Protein 3ALY (pdb70)

Organism: Sulfurisphaera tokodaii (strain DSM 16993 / JCM 10545 / NBRC 100140 / 7) (NCBI:txid273063)

Sequence (282 aa):
MIIGYFDGLCEPKNPGGIATFGFVIYLDNRKIEGYGLAEKPFSINSTNNVAEYSGLICLMETMLRLGISSPIIKGDSQLVIKQMNGEYKVKAKRIIPLYEKAIELKKKLNATLIWVPREENKEADRLSRVAYELVRRGKLRMIIGYFDGLCEPKNPGGIATFGFVIYLDNRKIEGYGLAEKPFSINSTNNVAEYSGLICLMETMLRLGISSPIIKGDSQLVIKQMNGEYKVKAKRIIPLYEKAIELKKKLNATLIWVPREENKEADRLSRVAYELVRRGKLR

B-factor: mean 24.99, std 11.84, range [7.58, 59.66]

Nearest PDB structures (foldseek):
  3aly-assembly1_A  TM=1.007E+00  e=1.430E-30  Sulfurisphaera tokodaii str. 7
  2ehg-assembly1_A  TM=9.959E-01  e=1.909E-28  Sulfurisphaera tokodaii str. 7
  4e19-assembly2_B  TM=9.121E-01  e=3.426E-11  Halobacterium salinarum NRC-1
  3hst-assembly2_B  TM=8.405E-01  e=4.481E-12  Mycobacterium tuberculosis
  3hst-assembly4_D  TM=9.126E-01  e=7.829E-11  Mycobacterium tuberculosis

Radius of gyration: 19.47 Å; Cα contacts (8 Å, |Δi|>4): 705; chains: 2; bounding box: 50×49×51 Å

Structure (mmCIF, N/CA/C/O backbone):
data_3ALY
#
_entry.id   3ALY
#
_cell.length_a   40.975
_cell.length_b   41.018
_cell.length_c   43.534
_cell.angle_alpha   89.72
_cell.angle_beta   89.71
_cell.angle_gamma   86.76
#
_symmetry.space_group_name_H-M   'P 1'
#
loop_
_entity.id
_entity.type
_entity.pdbx_description
1 polymer 'Putative uncharacterized protein ST0753'
2 water water
#
loop_
_atom_site.group_PDB
_atom_site.id
_atom_site.type_symbol
_atom_site.label_atom_id
_atom_site.label_alt_id
_atom_site.label_comp_id
_atom_site.label_asym_id
_atom_site.label_entity_id
_atom_site.label_seq_id
_atom_site.pdbx_PDB_ins_code
_atom_site.Cartn_x
_atom_site.Cartn_y
_atom_site.Cartn_z
_atom_site.occupancy
_atom_site.B_iso_or_equiv
_atom_site.auth_seq_id
_atom_site.auth_comp_id
_atom_site.auth_asym_id
_atom_site.auth_atom_id
_atom_site.pdbx_PDB_model_num
ATOM 1 N N . MET A 1 1 ? -9.175 -3.493 15.226 1.00 33.33 1 MET A N 1
ATOM 2 C CA . MET A 1 1 ? -8.483 -2.211 15.514 1.00 31.32 1 MET A CA 1
ATOM 3 C C . MET A 1 1 ? -7.474 -1.983 14.392 1.00 26.52 1 MET A C 1
ATOM 4 O O . MET A 1 1 ? -6.793 -2.927 13.968 1.00 28.09 1 MET A O 1
ATOM 9 N N . ILE A 1 2 ? -7.494 -0.790 13.801 1.00 22.37 2 ILE A N 1
ATOM 10 C CA . ILE A 1 2 ? -6.564 -0.510 12.717 1.00 17.08 2 ILE A CA 1
ATOM 11 C C . ILE A 1 2 ? -5.233 -0.113 13.318 1.00 14.71 2 ILE A C 1
ATOM 12 O O . ILE A 1 2 ? -5.168 0.814 14.100 1.00 15.40 2 ILE A O 1
ATOM 17 N N . ILE A 1 3 ? -4.156 -0.743 12.850 1.00 13.10 3 ILE A N 1
ATOM 18 C CA . ILE A 1 3 ? -2.845 -0.492 13.404 1.00 11.90 3 ILE A CA 1
ATOM 19 C C . ILE A 1 3 ? -1.925 -0.173 12.252 1.00 13.04 3 ILE A C 1
ATOM 20 O O . ILE A 1 3 ? -1.907 -0.880 11.254 1.00 12.75 3 ILE A O 1
ATOM 25 N N . GLY A 1 4 ? -1.226 0.945 12.354 1.00 10.59 4 GLY A N 1
ATOM 26 C CA . GLY A 1 4 ? -0.210 1.230 11.355 1.00 11.23 4 GLY A CA 1
ATOM 27 C C . GLY A 1 4 ? 1.175 1.325 11.946 1.00 9.98 4 GLY A C 1
ATOM 28 O O . GLY A 1 4 ? 1.358 1.666 13.119 1.00 11.11 4 GLY A O 1
ATOM 29 N N . TYR A 1 5 ? 2.161 1.033 11.115 1.00 9.24 5 TYR A N 1
ATOM 30 C CA . TYR A 1 5 ? 3.547 1.125 11.567 1.00 11.40 5 TYR A CA 1
ATOM 31 C C . TYR A 1 5 ? 4.307 1.971 10.555 1.00 8.90 5 TYR A C 1
ATOM 32 O O . TYR A 1 5 ? 4.020 1.918 9.351 1.00 8.81 5 TYR A O 1
ATOM 41 N N . PHE A 1 6 ? 5.325 2.680 11.033 1.00 9.21 6 PHE A N 1
ATOM 42 C CA . PHE A 1 6 ? 6.192 3.462 10.141 1.00 9.73 6 PHE A CA 1
ATOM 43 C C . PHE A 1 6 ? 7.685 3.337 10.488 1.00 10.35 6 PHE A C 1
ATOM 44 O O . PHE A 1 6 ? 8.052 3.038 11.617 1.00 11.06 6 PHE A O 1
ATOM 52 N N . ASP A 1 7 ? 8.517 3.671 9.523 1.00 10.27 7 ASP A N 1
ATOM 53 C CA . ASP A 1 7 ? 9.968 3.627 9.744 1.00 11.82 7 ASP A CA 1
ATOM 54 C C . ASP A 1 7 ? 10.625 4.473 8.695 1.00 15.89 7 ASP A C 1
ATOM 55 O O . ASP A 1 7 ? 10.013 4.845 7.676 1.00 13.75 7 ASP A O 1
ATOM 60 N N . GLY A 1 8 ? 11.855 4.865 8.986 1.00 14.26 8 GLY A N 1
ATOM 61 C CA . GLY A 1 8 ? 12.592 5.650 8.017 1.00 16.70 8 GLY A CA 1
ATOM 62 C C . GLY A 1 8 ? 14.049 5.336 8.206 1.00 19.68 8 GLY A C 1
ATOM 63 O O . GLY A 1 8 ? 14.444 4.813 9.251 1.00 20.58 8 GLY A O 1
ATOM 64 N N . LEU A 1 9 ? 14.797 5.426 7.121 1.00 19.75 9 LEU A N 1
ATOM 65 C CA . LEU A 1 9 ? 16.222 5.159 7.173 1.00 21.86 9 LEU A CA 1
ATOM 66 C C . LEU A 1 9 ? 16.977 6.181 6.352 1.00 22.78 9 LEU A C 1
ATOM 67 O O . LEU A 1 9 ? 16.411 6.881 5.518 1.00 18.34 9 LEU A O 1
ATOM 72 N N . CYS A 1 10 ? 18.273 6.294 6.604 1.00 24.12 10 CYS A N 1
ATOM 73 C CA . CYS A 1 10 ? 19.077 7.205 5.824 1.00 26.57 10 CYS A CA 1
ATOM 74 C C . CYS A 1 10 ? 20.488 6.626 5.751 1.00 28.36 10 CYS A C 1
ATOM 75 O O . CYS A 1 10 ? 21.145 6.477 6.779 1.00 28.19 10 CYS A O 1
ATOM 78 N N . GLU A 1 11 ? 20.822 6.076 4.585 1.00 30.09 11 GLU A N 1
ATOM 79 C CA . GLU A 1 11 ? 22.088 5.375 4.374 1.00 31.18 11 GLU A CA 1
ATOM 80 C C . GLU A 1 11 ? 22.704 5.731 3.023 1.00 35.17 11 GLU A C 1
ATOM 81 O O . GLU A 1 11 ? 22.063 6.371 2.195 1.00 33.96 11 GLU A O 1
ATOM 87 N N . PRO A 1 12 ? 23.991 5.404 2.832 1.00 37.12 12 PRO A N 1
ATOM 88 C CA . PRO A 1 12 ? 24.867 4.768 3.809 1.00 38.29 12 PRO A CA 1
ATOM 89 C C . PRO A 1 12 ? 25.576 5.761 4.731 1.00 39.86 12 PRO A C 1
ATOM 90 O O . PRO A 1 12 ? 26.412 5.354 5.543 1.00 37.59 12 PRO A O 1
ATOM 94 N N . LYS A 1 13 ? 25.283 7.051 4.577 1.00 39.91 13 LYS A N 1
ATOM 95 C CA . LYS A 1 13 ? 25.649 8.035 5.596 1.00 43.64 13 LYS A CA 1
ATOM 96 C C . LYS A 1 13 ? 24.460 8.843 6.110 1.00 44.16 13 LYS A C 1
ATOM 97 O O . LYS A 1 13 ? 23.420 8.919 5.454 1.00 43.58 13 LYS A O 1
ATOM 103 N N . ASN A 1 14 ? 24.598 9.360 7.330 1.00 44.54 14 ASN A N 1
ATOM 104 C CA . ASN A 1 14 ? 23.608 10.246 7.940 1.00 44.74 14 ASN A CA 1
ATOM 105 C C . ASN A 1 14 ? 24.297 11.380 8.691 1.00 45.41 14 ASN A C 1
ATOM 106 O O . ASN A 1 14 ? 24.874 11.156 9.752 1.00 46.16 14 ASN A O 1
ATOM 111 N N . PRO A 1 15 ? 24.145 12.622 8.204 1.00 46.49 15 PRO A N 1
ATOM 112 C CA . PRO A 1 15 ? 23.319 12.965 7.041 1.00 45.40 15 PRO A CA 1
ATOM 113 C C . PRO A 1 15 ? 24.048 12.824 5.699 1.00 45.66 15 PRO A C 1
ATOM 114 O O . PRO A 1 15 ? 25.192 12.358 5.654 1.00 44.69 15 PRO A O 1
ATOM 118 N N . GLY A 1 16 ? 23.334 13.101 4.610 1.00 45.12 16 GLY A N 1
ATOM 119 C CA . GLY A 1 16 ? 23.931 13.144 3.274 1.00 42.98 16 GLY A CA 1
ATOM 120 C C . GLY A 1 16 ? 23.791 11.837 2.517 1.00 40.41 16 GLY A C 1
ATOM 121 O O . GLY A 1 16 ? 24.540 11.561 1.578 1.00 41.54 16 GLY A O 1
ATOM 122 N N . GLY A 1 17 ? 22.845 11.010 2.943 1.00 37.78 17 GLY A N 1
ATOM 123 C CA . GLY A 1 17 ? 22.635 9.717 2.314 1.00 32.56 17 GLY A CA 1
ATOM 124 C C . GLY A 1 17 ? 21.360 9.701 1.494 1.00 29.92 17 GLY A C 1
ATOM 125 O O . GLY A 1 17 ? 20.880 10.733 1.042 1.00 30.99 17 GLY A O 1
ATOM 126 N N . ILE A 1 18 ? 20.813 8.513 1.306 1.00 27.82 18 ILE A N 1
ATOM 127 C CA . ILE A 1 18 ? 19.500 8.403 0.706 1.00 25.28 18 ILE A CA 1
ATOM 128 C C . ILE A 1 18 ? 18.525 8.150 1.841 1.00 19.54 18 ILE A C 1
ATOM 129 O O . ILE A 1 18 ? 18.675 7.177 2.590 1.00 22.06 18 ILE A O 1
ATOM 134 N N . ALA A 1 19 ? 17.526 9.017 1.958 1.00 19.61 19 ALA A N 1
ATOM 135 C CA . ALA A 1 19 ? 16.527 8.855 3.030 1.00 17.04 19 ALA A CA 1
ATOM 136 C C . ALA A 1 19 ? 15.239 8.264 2.461 1.00 16.46 19 ALA A C 1
ATOM 137 O O . ALA A 1 19 ? 14.694 8.777 1.489 1.00 19.55 19 ALA A O 1
ATOM 139 N N . THR A 1 20 ? 14.873 7.096 2.976 1.00 16.33 20 THR A N 1
ATOM 140 C CA . THR A 1 20 ? 13.657 6.410 2.514 1.00 13.01 20 THR A CA 1
ATOM 141 C C . THR A 1 20 ? 12.760 6.130 3.703 1.00 14.98 20 THR A C 1
ATOM 142 O O . THR A 1 20 ? 13.164 6.237 4.855 1.00 16.13 20 THR A O 1
ATOM 146 N N . PHE A 1 21 ? 11.494 5.857 3.405 1.00 11.98 21 PHE A N 1
ATOM 147 C CA . PHE A 1 21 ? 10.544 5.475 4.450 1.00 12.54 21 PHE A CA 1
ATOM 148 C C . PHE A 1 21 ? 9.788 4.224 4.045 1.00 13.89 21 PHE A C 1
ATOM 149 O O . PHE A 1 21 ? 9.832 3.786 2.879 1.00 13.16 21 PHE A O 1
ATOM 157 N N . GLY A 1 22 ? 9.119 3.626 5.031 1.00 12.32 22 GLY A N 1
ATOM 158 C CA . GLY A 1 22 ? 8.192 2.540 4.785 1.00 12.33 22 GLY A CA 1
ATOM 159 C C . GLY A 1 22 ? 7.093 2.564 5.816 1.00 11.87 22 GLY A C 1
ATOM 160 O O . GLY A 1 22 ? 7.276 3.079 6.911 1.00 10.92 22 GLY A O 1
ATOM 161 N N . PHE A 1 23 ? 5.918 2.096 5.429 1.00 9.84 23 PHE A N 1
ATOM 162 C CA . PHE A 1 23 ? 4.806 1.990 6.402 1.00 11.10 23 PHE A CA 1
ATOM 163 C C . PHE A 1 23 ? 3.921 0.823 6.060 1.00 9.54 23 PHE A C 1
ATOM 164 O O . PHE A 1 23 ? 3.902 0.360 4.910 1.00 9.60 23 PHE A O 1
ATOM 172 N N . VAL A 1 24 ? 3.166 0.334 7.048 1.00 8.87 24 VAL A N 1
ATOM 173 C CA . VAL A 1 24 ? 2.248 -0.779 6.817 1.00 9.02 24 VAL A CA 1
ATOM 174 C C . VAL A 1 24 ? 0.986 -0.472 7.594 1.00 9.94 24 VAL A C 1
ATOM 175 O O . VAL A 1 24 ? 1.049 -0.005 8.734 1.00 10.17 24 VAL A O 1
ATOM 179 N N . ILE A 1 25 ? -0.154 -0.727 6.963 1.00 7.94 25 ILE A N 1
ATOM 180 C CA . ILE A 1 25 ? -1.461 -0.565 7.619 1.00 9.45 25 ILE A CA 1
ATOM 181 C C . ILE A 1 25 ? -2.120 -1.943 7.691 1.00 10.38 25 ILE A C 1
ATOM 182 O O . ILE A 1 25 ? -2.279 -2.593 6.654 1.00 11.47 25 ILE A O 1
ATOM 187 N N . TYR A 1 26 ? -2.454 -2.390 8.908 1.00 10.95 26 TYR A N 1
ATOM 188 C CA . TYR A 1 26 ? -3.136 -3.667 9.121 1.00 12.88 26 TYR A CA 1
ATOM 189 C C . TYR A 1 26 ? -4.614 -3.418 9.284 1.00 17.47 26 TYR A C 1
ATOM 190 O O . TYR A 1 26 ? -5.034 -2.709 10.191 1.00 16.67 26 TYR A O 1
ATOM 199 N N . LEU A 1 27 ? -5.393 -3.989 8.374 1.00 15.76 27 LEU A N 1
ATOM 200 C CA . LEU A 1 27 ? -6.812 -4.128 8.553 1.00 19.72 27 LEU A CA 1
ATOM 201 C C . LEU A 1 27 ? -7.100 -5.638 8.760 1.00 18.90 27 LEU A C 1
ATOM 202 O O . LEU A 1 27 ? -6.194 -6.473 8.637 1.00 23.41 27 LEU A O 1
ATOM 207 N N . ASP A 1 28 ? -8.266 -5.985 9.268 1.00 26.93 28 ASP A N 1
ATOM 208 C CA . ASP A 1 28 ? -8.468 -7.386 9.620 1.00 26.92 28 ASP A CA 1
ATOM 209 C C . ASP A 1 28 ? -8.357 -8.314 8.414 1.00 25.50 28 ASP A C 1
ATOM 210 O O . ASP A 1 28 ? -7.809 -9.408 8.526 1.00 24.65 28 ASP A O 1
ATOM 215 N N . ASN A 1 29 ? -8.778 -7.838 7.246 1.00 21.68 29 ASN A N 1
ATOM 216 C CA . ASN A 1 29 ? -8.868 -8.713 6.069 1.00 19.85 29 ASN A CA 1
ATOM 217 C C . ASN A 1 29 ? -7.934 -8.318 4.931 1.00 17.64 29 ASN A C 1
ATOM 218 O O . ASN A 1 29 ? -7.998 -8.873 3.843 1.00 17.38 29 ASN A O 1
ATOM 223 N N . ARG A 1 30 ? -7.125 -7.291 5.150 1.00 15.69 30 ARG A N 1
ATOM 224 C CA . ARG A 1 30 ? -6.230 -6.816 4.079 1.00 13.43 30 ARG A CA 1
ATOM 225 C C . ARG A 1 30 ? -5.166 -5.920 4.681 1.00 13.21 30 ARG A C 1
ATOM 226 O O . ARG A 1 30 ? -5.258 -5.554 5.843 1.00 12.04 30 ARG A O 1
ATOM 234 N N . LYS A 1 31 ? -4.101 -5.673 3.921 1.00 12.06 31 LYS A N 1
ATOM 235 C CA . LYS A 1 31 ? -3.017 -4.791 4.374 1.00 12.29 31 LYS A CA 1
ATOM 236 C C . LYS A 1 31 ? -2.734 -3.813 3.249 1.00 9.25 31 LYS A C 1
ATOM 237 O O . LYS A 1 31 ? -2.881 -4.152 2.080 1.00 10.55 31 LYS A O 1
ATOM 243 N N . ILE A 1 32 ? -2.356 -2.575 3.604 1.00 10.10 32 ILE A N 1
ATOM 244 C CA . ILE A 1 32 ? -1.946 -1.591 2.605 1.00 10.28 32 ILE A CA 1
ATOM 245 C C . ILE A 1 32 ? -0.594 -1.126 3.096 1.00 11.42 32 ILE A C 1
ATOM 246 O O . ILE A 1 32 ? -0.391 -0.956 4.300 1.00 14.00 32 ILE A O 1
ATOM 251 N N . GLU A 1 33 ? 0.352 -1.044 2.198 1.00 10.23 33 GLU A N 1
ATOM 252 C CA . GLU A 1 33 ? 1.682 -0.629 2.631 1.00 11.37 33 GLU A CA 1
ATOM 253 C C . GLU A 1 33 ? 2.317 0.307 1.625 1.00 9.72 33 GLU A C 1
ATOM 254 O O . GLU A 1 33 ? 1.911 0.370 0.470 1.00 9.96 33 GLU A O 1
ATOM 260 N N . GLY A 1 34 ? 3.348 1.031 2.053 1.00 9.24 34 GLY A N 1
ATOM 261 C CA . GLY A 1 34 ? 3.894 2.023 1.144 1.00 8.47 34 GLY A CA 1
ATOM 262 C C . GLY A 1 34 ? 5.347 2.243 1.490 1.00 11.81 34 GLY A C 1
ATOM 263 O O . GLY A 1 34 ? 5.796 1.889 2.550 1.00 11.37 34 GLY A O 1
ATOM 264 N N . TYR A 1 35 ? 6.100 2.700 0.517 1.00 9.66 35 TYR A N 1
ATOM 265 C CA . TYR A 1 35 ? 7.511 2.993 0.789 1.00 11.16 35 TYR A CA 1
ATOM 266 C C . TYR A 1 35 ? 8.011 3.900 -0.290 1.00 9.80 35 TYR A C 1
ATOM 267 O O . TYR A 1 35 ? 7.495 3.919 -1.390 1.00 11.16 35 TYR A O 1
ATOM 276 N N . GLY A 1 36 ? 9.081 4.625 -0.004 1.00 10.12 36 GLY A N 1
ATOM 277 C CA . GLY A 1 36 ? 9.542 5.575 -1.025 1.00 11.23 36 GLY A CA 1
ATOM 278 C C . GLY A 1 36 ? 10.699 6.432 -0.561 1.00 13.05 36 GLY A C 1
ATOM 279 O O . GLY A 1 36 ? 11.207 6.283 0.540 1.00 13.56 36 GLY A O 1
ATOM 280 N N . LEU A 1 37 ? 11.007 7.415 -1.393 1.00 15.33 37 LEU A N 1
ATOM 281 C CA . LEU A 1 37 ? 12.033 8.404 -1.100 1.00 17.53 37 LEU A CA 1
ATOM 282 C C . LEU A 1 37 ? 11.452 9.554 -0.261 1.00 18.67 37 LEU A C 1
ATOM 283 O O . LEU A 1 37 ? 10.320 9.988 -0.459 1.00 20.29 37 LEU A O 1
ATOM 288 N N . ALA A 1 38 ? 12.159 9.918 0.796 1.00 17.99 38 ALA A N 1
ATOM 289 C CA . ALA A 1 38 ? 11.743 11.013 1.678 1.00 20.82 38 ALA A CA 1
ATOM 290 C C . ALA A 1 38 ? 12.247 12.360 1.206 1.00 26.70 38 ALA A C 1
ATOM 291 O O . ALA A 1 38 ? 11.644 13.391 1.513 1.00 28.87 38 ALA A O 1
ATOM 293 N N . GLU A 1 39 ? 13.421 12.339 0.584 1.00 27.14 39 GLU A N 1
ATOM 294 C CA . GLU A 1 39 ? 14.102 13.536 0.101 1.00 33.50 39 GLU A CA 1
ATOM 295 C C . GLU A 1 39 ? 14.896 13.202 -1.167 1.00 33.81 39 GLU A C 1
ATOM 296 O O . GLU A 1 39 ? 15.145 12.034 -1.464 1.00 34.16 39 GLU A O 1
ATOM 302 N N . LYS A 1 40 ? 15.349 14.232 -1.878 1.00 38.86 40 LYS A N 1
ATOM 303 C CA . LYS A 1 40 ? 16.315 14.053 -2.965 1.00 38.77 40 LYS A CA 1
ATOM 304 C C . LYS A 1 40 ? 17.585 13.338 -2.495 1.00 38.96 40 LYS A C 1
ATOM 305 O O . LYS A 1 40 ? 18.113 13.645 -1.427 1.00 40.05 40 LYS A O 1
ATOM 311 N N . PRO A 1 41 ? 18.031 12.324 -3.256 1.00 39.41 41 PRO A N 1
ATOM 312 C CA . PRO A 1 41 ? 19.114 11.432 -2.836 1.00 40.77 41 PRO A CA 1
ATOM 313 C C . PRO A 1 41 ? 20.447 12.143 -2.646 1.00 42.73 41 PRO A C 1
ATOM 314 O O . PRO A 1 41 ? 20.794 13.025 -3.437 1.00 43.28 41 PRO A O 1
ATOM 318 N N . PHE A 1 42 ? 21.165 11.772 -1.585 1.00 42.37 42 PHE A N 1
ATOM 319 C CA . PHE A 1 42 ? 22.520 12.263 -1.330 1.00 42.89 42 PHE A CA 1
ATOM 320 C C . PHE A 1 42 ? 22.529 13.741 -0.968 1.00 43.56 42 PHE A C 1
ATOM 321 O O . PHE A 1 42 ? 23.590 14.362 -0.879 1.00 44.69 42 PHE A O 1
ATOM 329 N N . SER A 1 43 ? 21.342 14.304 -0.778 1.00 42.78 43 SER A N 1
ATOM 330 C CA . SER A 1 43 ? 21.219 15.698 -0.365 1.00 43.64 43 SER A CA 1
ATOM 331 C C . SER A 1 43 ? 21.557 15.831 1.116 1.00 44.79 43 SER A C 1
ATOM 332 O O . SER A 1 43 ? 21.429 14.870 1.875 1.00 44.35 43 SER A O 1
ATOM 335 N N . ILE A 1 44 ? 22.029 17.006 1.523 1.00 44.95 44 ILE A N 1
ATOM 336 C CA . ILE A 1 44 ? 22.365 17.229 2.927 1.00 47.35 44 ILE A CA 1
ATOM 337 C C . ILE A 1 44 ? 21.128 17.369 3.828 1.00 47.00 44 ILE A C 1
ATOM 338 O O . ILE A 1 44 ? 21.251 17.478 5.050 1.00 47.95 44 ILE A O 1
ATOM 343 N N . ASN A 1 45 ? 19.958 17.144 3.250 1.00 46.57 45 ASN A N 1
ATOM 344 C CA . ASN A 1 45 ? 18.710 17.361 3.960 1.00 45.77 45 ASN A CA 1
ATOM 345 C C . ASN A 1 45 ? 17.888 16.071 4.141 1.00 43.50 45 ASN A C 1
ATOM 346 O O . ASN A 1 45 ? 16.895 16.010 4.811 1.00 45.25 45 ASN A O 1
ATOM 351 N N . SER A 1 46 ? 18.399 15.051 3.520 1.00 42.34 46 SER A N 1
ATOM 352 C CA . SER A 1 46 ? 18.140 13.688 3.940 1.00 38.06 46 SER A CA 1
ATOM 353 C C . SER A 1 46 ? 18.797 13.416 5.290 1.00 36.92 46 SER A C 1
ATOM 354 O O . SER A 1 46 ? 20.028 13.447 5.409 1.00 35.03 46 SER A O 1
ATOM 357 N N . THR A 1 47 ? 17.968 13.243 6.316 1.00 31.91 47 THR A N 1
ATOM 358 C CA . THR A 1 47 ? 18.424 12.819 7.636 1.00 30.60 47 THR A CA 1
ATOM 359 C C . THR A 1 47 ? 17.543 11.675 8.133 1.00 28.23 47 THR A C 1
ATOM 360 O O . THR A 1 47 ? 16.453 11.455 7.601 1.00 25.80 47 THR A O 1
ATOM 364 N N . ASN A 1 48 ? 18.054 10.904 9.089 1.00 28.68 48 ASN A N 1
ATOM 365 C CA . ASN A 1 48 ? 17.261 9.859 9.726 1.00 26.90 48 ASN A CA 1
ATOM 366 C C . ASN A 1 48 ? 15.904 10.334 10.251 1.00 25.25 48 ASN A C 1
ATOM 367 O O . ASN A 1 48 ? 14.878 9.696 9.978 1.00 22.91 48 ASN A O 1
ATOM 372 N N . ASN A 1 49 ? 15.897 11.428 11.019 1.00 22.89 49 ASN A N 1
ATOM 373 C CA . ASN A 1 49 ? 14.644 11.986 11.552 1.00 22.78 49 ASN A CA 1
ATOM 374 C C . ASN A 1 49 ? 13.689 12.514 10.473 1.00 21.73 49 ASN A C 1
ATOM 375 O O . ASN A 1 49 ? 12.455 12.444 10.613 1.00 20.50 49 ASN A O 1
ATOM 380 N N . VAL A 1 50 ? 14.243 13.088 9.412 1.00 21.60 50 VAL A N 1
ATOM 381 C CA . VAL A 1 50 ? 13.404 13.522 8.303 1.00 20.77 50 VAL A CA 1
ATOM 382 C C . VAL A 1 50 ? 12.756 12.281 7.694 1.00 18.37 50 VAL A C 1
ATOM 383 O O . VAL A 1 50 ? 11.558 12.280 7.425 1.00 20.04 50 VAL A O 1
ATOM 387 N N . ALA A 1 51 ? 13.546 11.228 7.515 1.00 18.56 51 ALA A N 1
ATOM 388 C CA . ALA A 1 51 ? 13.010 9.968 6.964 1.00 17.14 51 ALA A CA 1
ATOM 389 C C . ALA A 1 51 ? 11.905 9.419 7.851 1.00 16.50 51 ALA A C 1
ATOM 390 O O . ALA A 1 51 ? 10.900 8.915 7.338 1.00 14.85 51 ALA A O 1
ATOM 392 N N . GLU A 1 52 ? 12.156 9.365 9.156 1.00 14.60 52 GLU A N 1
ATOM 393 C CA . GLU A 1 52 ? 11.132 8.839 10.102 1.00 14.98 52 GLU A CA 1
ATOM 394 C C . GLU A 1 52 ? 9.832 9.633 10.065 1.00 15.25 52 GLU A C 1
ATOM 395 O O . GLU A 1 52 ? 8.730 9.071 9.918 1.00 14.75 52 GLU A O 1
ATOM 401 N N . TYR A 1 53 ? 9.952 10.960 10.113 1.00 14.03 53 TYR A N 1
ATOM 402 C CA . TYR A 1 53 ? 8.796 11.804 9.978 1.00 14.04 53 TYR A CA 1
ATOM 403 C C . TYR A 1 53 ? 8.097 11.637 8.647 1.00 12.61 53 TYR A C 1
ATOM 404 O O . TYR A 1 53 ? 6.876 11.665 8.590 1.00 13.60 53 TYR A O 1
ATOM 413 N N . SER A 1 54 ? 8.862 11.426 7.584 1.00 13.31 54 SER A N 1
ATOM 414 C CA . SER A 1 54 ? 8.257 11.280 6.268 1.00 14.71 54 SER A CA 1
ATOM 415 C C . SER A 1 54 ? 7.422 9.989 6.223 1.00 12.44 54 SER A C 1
ATOM 416 O O . SER A 1 54 ? 6.323 9.972 5.656 1.00 12.75 54 SER A O 1
ATOM 419 N N . GLY A 1 55 ? 7.945 8.927 6.824 1.00 11.75 55 GLY A N 1
ATOM 420 C CA . GLY A 1 55 ? 7.191 7.647 6.907 1.00 12.13 55 GLY A CA 1
ATOM 421 C C . GLY A 1 55 ? 5.921 7.796 7.747 1.00 12.83 55 GLY A C 1
ATOM 422 O O . GLY A 1 55 ? 4.840 7.356 7.350 1.00 12.12 55 GLY A O 1
ATOM 423 N N . LEU A 1 56 ? 6.025 8.511 8.863 1.00 10.17 56 LEU A N 1
ATOM 424 C CA . LEU A 1 56 ? 4.865 8.802 9.706 1.00 10.12 56 LEU A CA 1
ATOM 425 C C . LEU A 1 56 ? 3.808 9.604 8.956 1.00 11.56 56 LEU A C 1
ATOM 426 O O . LEU A 1 56 ? 2.634 9.290 9.028 1.00 10.38 56 LEU A O 1
ATOM 431 N N . ILE A 1 57 ? 4.230 10.680 8.288 1.00 10.47 57 ILE A N 1
ATOM 432 C CA . ILE A 1 57 ? 3.323 11.528 7.539 1.00 11.89 57 ILE A CA 1
ATOM 433 C C . ILE A 1 57 ? 2.638 10.806 6.382 1.00 11.51 57 ILE A C 1
ATOM 434 O O . ILE A 1 57 ? 1.412 10.857 6.259 1.00 12.10 57 ILE A O 1
ATOM 439 N N . CYS A 1 58 ? 3.405 10.034 5.617 1.00 12.77 58 CYS A N 1
ATOM 440 C CA . CYS A 1 58 ? 2.822 9.274 4.518 1.00 11.87 58 CYS A CA 1
ATOM 441 C C . CYS A 1 58 ? 1.872 8.198 5.019 1.00 12.01 58 CYS A C 1
ATOM 442 O O . CYS A 1 58 ? 0.762 8.049 4.481 1.00 10.91 58 CYS A O 1
ATOM 445 N N . LEU A 1 59 ? 2.218 7.576 6.145 1.00 11.54 59 LEU A N 1
ATOM 446 C CA . LEU A 1 59 ? 1.288 6.635 6.805 1.00 9.71 59 LEU A CA 1
ATOM 447 C C . LEU A 1 59 ? -0.029 7.302 7.182 1.00 8.13 59 LEU A C 1
ATOM 448 O O . LEU A 1 59 ? -1.098 6.808 6.800 1.00 9.40 59 LEU A O 1
ATOM 453 N N . MET A 1 60 ? 0.046 8.463 7.851 1.00 10.12 60 MET A N 1
ATOM 454 C CA . MET A 1 60 ? -1.167 9.097 8.343 1.00 9.29 60 MET A CA 1
ATOM 455 C C . MET A 1 60 ? -1.954 9.785 7.249 1.00 10.96 60 MET A C 1
ATOM 456 O O . MET A 1 60 ? -3.187 9.715 7.258 1.00 13.34 60 MET A O 1
ATOM 461 N N . GLU A 1 61 ? -1.269 10.316 6.254 1.00 11.26 61 GLU A N 1
ATOM 462 C CA . GLU A 1 61 ? -1.958 10.771 5.056 1.00 13.56 61 GLU A CA 1
ATOM 463 C C . GLU A 1 61 ? -2.719 9.688 4.323 1.00 15.38 61 GLU A C 1
ATOM 464 O O . GLU A 1 61 ? -3.833 9.842 3.938 1.00 11.31 61 GLU A O 1
ATOM 470 N N . THR A 1 62 ? -2.019 8.590 4.108 1.00 11.53 62 THR A N 1
ATOM 471 C CA . THR A 1 62 ? -2.711 7.454 3.510 1.00 11.18 62 THR A CA 1
ATOM 472 C C . THR A 1 62 ? -3.924 7.030 4.313 1.00 12.07 62 THR A C 1
ATOM 473 O O . THR A 1 62 ? -5.015 6.824 3.763 1.00 12.52 62 THR A O 1
ATOM 477 N N . MET A 1 63 ? -3.759 6.880 5.624 1.00 11.46 63 MET A N 1
ATOM 478 C CA . MET A 1 63 ? -4.905 6.548 6.455 1.00 11.44 63 MET A CA 1
ATOM 479 C C . MET A 1 63 ? -6.073 7.548 6.295 1.00 13.27 63 MET A C 1
ATOM 480 O O . MET A 1 63 ? -7.236 7.140 6.229 1.00 14.34 63 MET A O 1
ATOM 485 N N . LEU A 1 64 ? -5.759 8.827 6.411 1.00 12.60 64 LEU A N 1
ATOM 486 C CA . LEU A 1 64 ? -6.757 9.903 6.294 1.00 15.60 64 LEU A CA 1
ATOM 487 C C . LEU A 1 64 ? -7.521 9.837 4.982 1.00 16.09 64 LEU A C 1
ATOM 488 O O . LEU A 1 64 ? -8.764 9.716 4.980 1.00 17.11 64 LEU A O 1
ATOM 493 N N . ARG A 1 65 ? -6.766 9.706 3.902 1.00 16.27 65 ARG A N 1
ATOM 494 C CA . ARG A 1 65 ? -7.354 9.657 2.566 1.00 15.47 65 ARG A CA 1
ATOM 495 C C . ARG A 1 65 ? -8.231 8.389 2.408 1.00 16.57 65 ARG A C 1
ATOM 496 O O . ARG A 1 65 ? -9.273 8.424 1.731 1.00 18.83 65 ARG A O 1
ATOM 504 N N . LEU A 1 66 ? -7.869 7.289 3.075 1.00 15.98 66 LEU A N 1
ATOM 505 C CA . LEU A 1 66 ? -8.641 6.039 2.975 1.00 18.33 66 LEU A CA 1
ATOM 506 C C . LEU A 1 66 ? -9.879 5.987 3.858 1.00 18.13 66 LEU A C 1
ATOM 507 O O . LEU A 1 66 ? -10.619 4.995 3.835 1.00 21.94 66 LEU A O 1
ATOM 512 N N . GLY A 1 67 ? -10.038 7.002 4.703 1.00 20.41 67 GLY A N 1
ATOM 513 C CA . GLY A 1 67 ? -11.132 7.060 5.676 1.00 22.69 67 GLY A CA 1
ATOM 514 C C . GLY A 1 67 ? -10.945 6.232 6.937 1.00 23.48 67 GLY A C 1
ATOM 515 O O . GLY A 1 67 ? -11.901 5.904 7.634 1.00 22.61 67 GLY A O 1
ATOM 516 N N . ILE A 1 68 ? -9.693 5.981 7.301 1.00 19.04 68 ILE A N 1
ATOM 517 C CA . ILE A 1 68 ? -9.407 5.330 8.553 1.00 20.38 68 ILE A CA 1
ATOM 518 C C . ILE A 1 68 ? -9.496 6.327 9.708 1.00 20.27 68 ILE A C 1
ATOM 519 O O . ILE A 1 68 ? -9.021 7.457 9.612 1.00 22.99 68 ILE A O 1
ATOM 524 N N . SER A 1 69 ? -9.995 5.877 10.850 1.00 21.35 69 SER A N 1
ATOM 525 C CA . SER A 1 69 ? -10.108 6.768 11.989 1.00 23.02 69 SER A CA 1
ATOM 526 C C . SER A 1 69 ? -9.748 6.061 13.288 1.00 20.35 69 SER A C 1
ATOM 527 O O . SER A 1 69 ? -9.833 4.839 13.372 1.00 21.89 69 SER A O 1
ATOM 530 N N . SER A 1 70 ? -9.210 6.838 14.222 1.00 19.58 70 SER A N 1
ATOM 531 C CA . SER A 1 70 ? -8.744 6.333 15.518 1.00 19.16 70 SER A CA 1
ATOM 532 C C . SER A 1 70 ? -7.783 5.154 15.404 1.00 18.25 70 SER A C 1
ATOM 533 O O . SER A 1 70 ? -7.957 4.119 16.069 1.00 18.27 70 SER A O 1
ATOM 536 N N . PRO A 1 71 ? -6.736 5.296 14.564 1.00 16.27 71 PRO A N 1
ATOM 537 C CA . PRO A 1 71 ? -5.822 4.150 14.478 1.00 14.84 71 PRO A CA 1
ATOM 538 C C . PRO A 1 71 ? -4.851 4.171 15.642 1.00 12.90 71 PRO A C 1
ATOM 539 O O . PRO A 1 71 ? -4.693 5.201 16.308 1.00 13.93 71 PRO A O 1
ATOM 543 N N . ILE A 1 72 ? -4.210 3.038 15.890 1.00 12.65 72 ILE A N 1
ATOM 544 C CA . ILE A 1 72 ? -2.998 3.023 16.683 1.00 11.51 72 ILE A CA 1
ATOM 545 C C . ILE A 1 72 ? -1.800 2.975 15.742 1.00 11.13 72 ILE A C 1
ATOM 546 O O . ILE A 1 72 ? -1.865 2.309 14.708 1.00 12.15 72 ILE A O 1
ATOM 551 N N . ILE A 1 73 ? -0.822 3.846 16.005 1.00 9.99 73 ILE A N 1
ATOM 552 C CA . ILE A 1 73 ? 0.346 3.981 15.140 1.00 10.31 73 ILE A CA 1
ATOM 553 C C . ILE A 1 73 ? 1.575 3.672 15.965 1.00 13.98 73 ILE A C 1
ATOM 554 O O . ILE A 1 73 ? 1.720 4.184 17.071 1.00 13.09 73 ILE A O 1
ATOM 559 N N . LYS A 1 74 ? 2.397 2.756 15.457 1.00 11.45 74 LYS A N 1
ATOM 560 C CA . LYS A 1 74 ? 3.564 2.260 16.187 1.00 13.66 74 LYS A CA 1
ATOM 561 C C . LYS A 1 74 ? 4.806 2.578 15.404 1.00 13.12 74 LYS A C 1
ATOM 562 O O . LYS A 1 74 ? 4.829 2.473 14.183 1.00 11.74 74 LYS A O 1
ATOM 568 N N . GLY A 1 75 ? 5.867 2.952 16.114 1.00 12.35 75 GLY A N 1
ATOM 569 C CA . GLY A 1 75 ? 7.157 3.106 15.456 1.00 11.63 75 GLY A CA 1
ATOM 570 C C . GLY A 1 75 ? 8.223 2.787 16.481 1.00 15.16 75 GLY A C 1
ATOM 571 O O . GLY A 1 75 ? 7.931 2.754 17.681 1.00 13.20 75 GLY A O 1
ATOM 572 N N . ASP A 1 76 ? 9.462 2.668 16.013 1.00 14.85 76 ASP A N 1
ATOM 573 C CA . ASP A 1 76 ? 10.591 2.423 16.911 1.00 17.25 76 ASP A CA 1
ATOM 574 C C . ASP A 1 76 ? 11.517 3.609 17.130 1.00 19.03 76 ASP A C 1
ATOM 575 O O . ASP A 1 76 ? 12.466 3.515 17.910 1.00 20.85 76 ASP A O 1
ATOM 580 N N . SER A 1 77 ? 11.139 4.780 16.609 1.00 19.42 77 SER A N 1
ATOM 581 C CA . SER A 1 77 ? 11.842 6.016 16.975 1.00 21.87 77 SER A CA 1
ATOM 582 C C . SER A 1 77 ? 11.264 6.579 18.259 1.00 22.04 77 SER A C 1
ATOM 583 O O . SER A 1 77 ? 10.244 7.259 18.219 1.00 20.73 77 SER A O 1
ATOM 586 N N . GLN A 1 78 ? 11.984 6.423 19.368 1.00 22.02 78 GLN A N 1
ATOM 587 C CA . GLN A 1 78 ? 11.628 7.121 20.593 1.00 24.56 78 GLN A CA 1
ATOM 588 C C . GLN A 1 78 ? 11.521 8.628 20.428 1.00 22.69 78 GLN A C 1
ATOM 589 O O . GLN A 1 78 ? 10.608 9.244 20.976 1.00 24.13 78 GLN A O 1
ATOM 595 N N . LEU A 1 79 ? 12.477 9.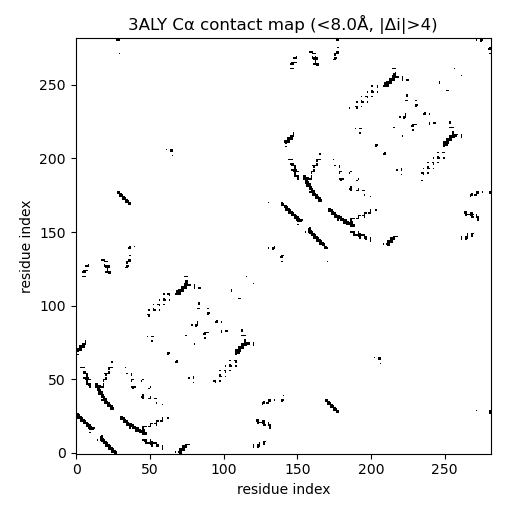234 19.724 1.00 24.53 79 LEU A N 1
ATOM 596 C CA . LEU A 1 79 ? 12.477 10.678 19.570 1.00 23.67 79 LEU A CA 1
ATOM 597 C C . LEU A 1 79 ? 11.193 11.141 18.887 1.00 22.08 79 LEU A C 1
ATOM 598 O O . LEU A 1 79 ? 10.517 12.037 19.376 1.00 20.73 79 LEU A O 1
ATOM 603 N N . VAL A 1 80 ? 10.829 10.485 17.787 1.00 19.43 80 VAL A N 1
ATOM 604 C CA . VAL A 1 80 ? 9.652 10.892 17.029 1.00 18.70 80 VAL A CA 1
ATOM 605 C C . VAL A 1 80 ? 8.372 10.668 17.852 1.00 17.09 80 VAL A C 1
ATOM 606 O O . VAL A 1 80 ? 7.500 11.544 17.933 1.00 16.07 80 VAL A O 1
ATOM 610 N N . ILE A 1 81 ? 8.272 9.509 18.501 1.00 14.94 81 ILE A N 1
ATOM 611 C CA . ILE A 1 81 ? 7.082 9.214 19.293 1.00 17.53 81 ILE A CA 1
ATOM 612 C C . ILE A 1 81 ? 6.940 10.203 20.442 1.00 17.31 81 ILE A C 1
ATOM 613 O O . ILE A 1 81 ? 5.855 10.759 20.668 1.00 15.57 81 ILE A O 1
ATOM 618 N N . LYS A 1 82 ? 8.040 10.434 21.156 1.00 17.95 82 LYS A N 1
ATOM 619 C CA . LYS A 1 82 ? 8.018 11.383 22.257 1.00 18.11 82 LYS A CA 1
ATOM 620 C C . LYS A 1 82 ? 7.735 12.823 21.842 1.00 17.37 82 LYS A C 1
ATOM 621 O O . LYS A 1 82 ? 6.911 13.481 22.464 1.00 17.58 82 LYS A O 1
ATOM 627 N N . GLN A 1 83 ? 8.232 13.230 20.682 1.00 16.78 83 GLN A N 1
ATOM 628 C CA . GLN A 1 83 ? 7.879 14.555 20.161 1.00 17.89 83 GLN A CA 1
ATOM 629 C C . GLN A 1 83 ? 6.392 14.640 19.819 1.00 17.51 83 GLN A C 1
ATOM 630 O O . GLN A 1 83 ? 5.698 15.591 20.186 1.00 19.25 83 GLN A O 1
ATOM 636 N N . MET A 1 84 ? 5.872 13.584 19.196 1.00 15.94 84 MET A N 1
ATOM 637 C CA . MET A 1 84 ? 4.489 13.591 18.762 1.00 15.91 84 MET A CA 1
ATOM 638 C C . MET A 1 84 ? 3.518 13.571 19.945 1.00 14.52 84 MET A C 1
ATOM 639 O O . MET A 1 84 ? 2.359 13.969 19.822 1.00 21.61 84 MET A O 1
ATOM 644 N N . ASN A 1 85 ? 3.983 13.046 21.082 1.00 14.58 85 ASN A N 1
ATOM 645 C CA . ASN A 1 85 ? 3.153 13.009 22.287 1.00 16.60 85 ASN A CA 1
ATOM 646 C C . ASN A 1 85 ? 3.385 14.168 23.278 1.00 19.28 85 ASN A C 1
ATOM 647 O O . ASN A 1 85 ? 2.791 14.197 24.356 1.00 22.39 85 ASN A O 1
ATOM 652 N N . GLY A 1 86 ? 4.089 15.200 22.820 1.00 21.26 86 GLY A N 1
ATOM 653 C CA . GLY A 1 86 ? 4.299 16.399 23.625 1.00 23.42 86 GLY A CA 1
ATOM 654 C C . GLY A 1 86 ? 5.331 16.231 24.723 1.00 25.41 86 GLY A C 1
ATOM 655 O O . GLY A 1 86 ? 5.406 17.057 25.636 1.00 27.53 86 GLY A O 1
ATOM 656 N N . GLU A 1 87 ? 6.174 15.209 24.605 1.00 25.75 87 GLU A N 1
ATOM 657 C CA . GLU A 1 87 ? 7.084 14.831 25.684 1.00 27.98 87 GLU A CA 1
ATOM 658 C C . GLU A 1 87 ? 8.555 15.197 25.444 1.00 30.48 87 GLU A C 1
ATOM 659 O O . GLU A 1 87 ? 9.360 15.170 26.376 1.00 30.77 87 GLU A O 1
ATOM 665 N N . TYR A 1 88 ? 8.910 15.491 24.193 1.00 30.47 88 TYR A N 1
ATOM 666 C CA . TYR A 1 88 ? 10.201 16.098 23.854 1.00 32.43 88 TYR A CA 1
ATOM 667 C C . TYR A 1 88 ? 9.902 17.319 23.000 1.00 32.46 88 TYR A C 1
ATOM 668 O O . TYR A 1 88 ? 8.970 17.300 22.193 1.00 30.91 88 TYR A O 1
ATOM 677 N N . LYS A 1 89 ? 10.692 18.377 23.155 1.00 32.61 89 LYS A N 1
ATOM 678 C CA . LYS A 1 89 ? 10.498 19.562 22.319 1.00 31.75 89 LYS A CA 1
ATOM 679 C C . LYS A 1 89 ? 11.051 19.338 20.917 1.00 31.07 89 LYS A C 1
ATOM 680 O O . LYS A 1 89 ? 11.948 18.511 20.703 1.00 31.73 89 LYS A O 1
ATOM 686 N N . VAL A 1 90 ? 10.487 20.062 19.959 1.00 30.44 90 VAL A N 1
ATOM 687 C CA . VAL A 1 90 ? 10.992 20.050 18.606 1.00 30.33 90 VAL A CA 1
ATOM 688 C C . VAL A 1 90 ? 11.600 21.407 18.308 1.00 31.42 90 VAL A C 1
ATOM 689 O O . VAL A 1 90 ? 10.910 22.420 18.339 1.00 32.31 90 VAL A O 1
ATOM 693 N N . LYS A 1 91 ? 12.889 21.411 18.010 1.00 33.19 91 LYS A N 1
ATOM 694 C CA . LYS A 1 91 ? 13.617 22.660 17.885 1.00 37.72 91 LYS A CA 1
ATOM 695 C C . LYS A 1 91 ? 14.434 22.718 16.610 1.00 38.38 91 LYS A C 1
ATOM 696 O O . LYS A 1 91 ? 14.917 23.781 16.231 1.00 40.10 91 LYS A O 1
ATOM 702 N N . ALA A 1 92 ? 14.673 21.563 16.001 1.00 38.26 92 ALA A N 1
ATOM 703 C CA . ALA A 1 92 ? 15.407 21.531 14.745 1.00 37.59 92 ALA A CA 1
ATOM 704 C C . ALA A 1 92 ? 14.571 22.129 13.618 1.00 37.84 92 ALA A C 1
ATOM 705 O O . ALA A 1 92 ? 13.386 21.814 13.465 1.00 37.03 92 ALA A O 1
ATOM 707 N N . LYS A 1 93 ? 15.166 23.073 12.896 1.00 38.15 93 LYS A N 1
ATOM 708 C CA . LYS A 1 93 ? 14.438 23.889 11.935 1.00 38.30 93 LYS A CA 1
ATOM 709 C C . LYS A 1 93 ? 13.788 23.048 10.842 1.00 37.21 93 LYS A C 1
ATOM 710 O O . LYS A 1 93 ? 12.662 23.312 10.437 1.00 36.72 93 LYS A O 1
ATOM 716 N N . ARG A 1 94 ? 14.488 22.043 10.365 1.00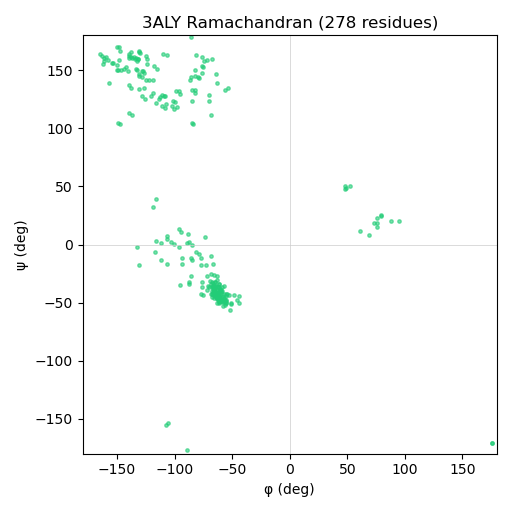 35.53 94 ARG A N 1
ATOM 717 C CA . ARG A 1 94 ? 13.960 21.210 9.308 1.00 35.54 94 ARG A CA 1
ATOM 718 C C . ARG A 1 94 ? 12.918 20.190 9.791 1.00 31.91 94 ARG A C 1
ATOM 719 O O . ARG A 1 94 ? 12.180 19.678 9.031 1.00 31.92 94 ARG A O 1
ATOM 727 N N . ILE A 1 95 ? 12.876 19.936 11.075 1.00 30.94 95 ILE A N 1
ATOM 728 C CA . ILE A 1 95 ? 11.894 19.003 11.626 1.00 25.97 95 ILE A CA 1
ATOM 729 C C . ILE A 1 95 ? 10.588 19.707 11.955 1.00 25.03 95 ILE A C 1
ATOM 730 O O . ILE A 1 95 ? 9.520 19.115 11.881 1.00 23.83 95 ILE A O 1
ATOM 735 N N . ILE A 1 96 ? 10.671 20.966 12.380 1.00 22.50 96 ILE A N 1
ATOM 736 C CA . ILE A 1 96 ? 9.480 21.719 12.744 1.00 22.23 96 ILE A CA 1
ATOM 737 C C . ILE A 1 96 ? 8.272 21.634 11.766 1.00 22.19 96 ILE A C 1
ATOM 738 O O . ILE A 1 96 ? 7.156 21.382 12.193 1.00 21.96 96 ILE A O 1
ATOM 743 N N . PRO A 1 97 ? 8.493 21.803 10.450 1.00 21.14 97 PRO A N 1
ATOM 744 C CA . PRO A 1 97 ? 7.337 21.771 9.533 1.00 20.26 97 PRO A CA 1
ATOM 745 C C . PRO A 1 97 ? 6.750 20.353 9.370 1.00 17.49 97 PRO A C 1
ATOM 746 O O . PRO A 1 97 ? 5.531 20.191 9.258 1.00 18.89 97 PRO A O 1
ATOM 750 N N . LEU A 1 98 ? 7.607 19.363 9.555 1.00 20.88 98 LEU A N 1
ATOM 751 C CA . LEU A 1 98 ? 7.208 17.946 9.453 1.00 19.72 98 LEU A CA 1
ATOM 752 C C . LEU A 1 98 ? 6.468 17.527 10.710 1.00 19.33 98 LEU A C 1
ATOM 753 O O . LEU A 1 98 ? 5.382 16.976 10.633 1.00 17.11 98 LEU A O 1
ATOM 758 N N . TYR A 1 99 ? 6.987 17.957 11.857 1.00 19.03 99 TYR A N 1
ATOM 759 C CA . TYR A 1 99 ? 6.281 17.785 13.118 1.00 18.61 99 TYR A CA 1
ATOM 760 C C . TYR A 1 99 ? 4.913 18.434 13.054 1.00 16.69 99 TYR A C 1
ATOM 761 O O . TYR A 1 99 ? 3.912 17.812 13.375 1.00 16.42 99 TYR A O 1
ATOM 770 N N . GLU A 1 100 ? 4.840 19.668 12.541 1.00 17.27 100 GLU A N 1
ATOM 771 C CA . GLU A 1 100 ? 3.548 20.320 12.434 1.00 16.19 100 GLU A CA 1
ATOM 772 C C . GLU A 1 100 ? 2.528 19.606 11.542 1.00 15.19 100 GLU A C 1
ATOM 773 O O . GLU A 1 100 ? 1.336 19.548 11.865 1.00 14.85 100 GLU A O 1
ATOM 779 N N . LYS A 1 101 ? 2.986 19.146 10.379 1.00 16.75 101 LYS A N 1
ATOM 780 C CA . LYS A 1 101 ? 2.153 18.378 9.470 1.00 16.53 101 LYS A CA 1
ATOM 781 C C . LYS A 1 101 ? 1.634 17.097 10.158 1.00 12.18 101 LYS A C 1
ATOM 782 O O . LYS A 1 101 ? 0.460 16.763 10.055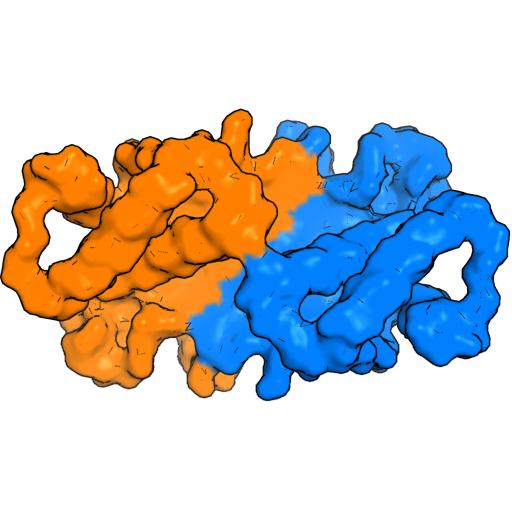 1.00 14.16 101 LYS A O 1
ATOM 788 N N . ALA A 1 102 ? 2.535 16.411 10.842 1.00 15.41 102 ALA A N 1
ATOM 789 C CA . ALA A 1 102 ? 2.214 15.162 11.542 1.00 13.68 102 ALA A CA 1
ATOM 790 C C . ALA A 1 102 ? 1.216 15.397 12.675 1.00 16.38 102 ALA A C 1
ATOM 791 O O . ALA A 1 102 ? 0.254 14.666 12.814 1.00 14.49 102 ALA A O 1
ATOM 793 N N . ILE A 1 103 ? 1.426 16.455 13.458 1.00 13.76 103 ILE A N 1
ATOM 794 C CA . ILE A 1 103 ? 0.479 16.810 14.494 1.00 15.98 103 ILE A CA 1
ATOM 795 C C . ILE A 1 103 ? -0.911 17.120 13.950 1.00 14.88 103 ILE A C 1
ATOM 796 O O . ILE A 1 103 ? -1.897 16.683 14.497 1.00 15.32 103 ILE A O 1
ATOM 801 N N . GLU A 1 104 ? -1.014 17.870 12.847 1.00 13.99 104 GLU A N 1
ATOM 802 C CA . GLU A 1 104 ? -2.332 18.072 12.270 1.00 16.13 104 GLU A CA 1
ATOM 803 C C . GLU A 1 104 ? -3.013 16.769 11.865 1.00 14.47 104 GLU A C 1
ATOM 804 O O . GLU A 1 104 ? -4.215 16.607 12.018 1.00 14.07 104 GLU A O 1
ATOM 810 N N . LEU A 1 105 ? -2.226 15.850 11.317 1.00 13.15 105 LEU A N 1
ATOM 811 C CA . LEU A 1 105 ? -2.772 14.560 10.887 1.00 14.92 105 LEU A CA 1
ATOM 812 C C . LEU A 1 105 ? -3.201 13.725 12.078 1.00 11.25 105 LEU A C 1
ATOM 813 O O . LEU A 1 105 ? -4.275 13.154 12.065 1.00 14.41 105 LEU A O 1
ATOM 818 N N . LYS A 1 106 ? -2.371 13.718 13.114 1.00 14.27 106 LYS A N 1
ATOM 819 C CA . LYS A 1 106 ? -2.690 12.983 14.334 1.00 15.76 106 LYS A CA 1
ATOM 820 C C . LYS A 1 106 ? -3.997 13.454 14.965 1.00 15.41 106 LYS A C 1
ATOM 821 O O . LYS A 1 106 ? -4.836 12.648 15.324 1.00 14.67 106 LYS A O 1
ATOM 827 N N . LYS A 1 107 ? -4.216 14.765 14.956 1.00 15.63 107 LYS A N 1
ATOM 828 C CA . LYS A 1 107 ? -5.469 15.346 15.421 1.00 19.04 107 LYS A CA 1
ATOM 829 C C . LYS A 1 107 ? -6.682 14.982 14.573 1.00 18.22 107 LYS A C 1
ATOM 830 O O . LYS A 1 107 ? -7.731 14.577 15.099 1.00 19.40 107 LYS A O 1
ATOM 836 N N . LYS A 1 108 ? -6.527 15.082 13.256 1.00 19.29 108 LYS A N 1
ATOM 837 C CA . LYS A 1 108 ? -7.599 14.723 12.333 1.00 19.69 108 LYS A CA 1
ATOM 838 C C . LYS A 1 108 ? -7.981 13.253 12.423 1.00 18.61 108 LYS A C 1
ATOM 839 O O . LYS A 1 108 ? -9.149 12.929 12.340 1.00 20.75 108 LYS A O 1
ATOM 845 N N . LEU A 1 109 ? -6.995 12.382 12.646 1.00 17.11 109 LEU A N 1
ATOM 846 C CA . LEU A 1 109 ? -7.228 10.933 12.728 1.00 15.90 109 LEU A CA 1
ATOM 847 C C . LEU A 1 109 ? -7.648 10.435 14.112 1.00 16.19 109 LEU A C 1
ATOM 848 O O . LEU A 1 109 ? -8.075 9.293 14.245 1.00 16.17 109 LEU A O 1
ATOM 853 N N . ASN A 1 110 ? -7.521 11.287 15.125 1.00 15.49 110 ASN A N 1
ATOM 854 C CA . ASN A 1 110 ? -7.547 10.864 16.526 1.00 17.56 110 ASN A CA 1
ATOM 855 C C . ASN A 1 110 ? -6.617 9.671 16.722 1.00 16.64 110 ASN A C 1
ATOM 856 O O . ASN A 1 110 ? -6.969 8.639 17.324 1.00 16.32 110 ASN A O 1
ATOM 861 N N . ALA A 1 111 ? -5.418 9.818 16.186 1.00 15.20 111 ALA A N 1
ATOM 862 C CA . ALA A 1 111 ? -4.432 8.749 16.291 1.00 13.65 111 ALA A CA 1
ATOM 863 C C . ALA A 1 111 ? -3.737 8.707 17.637 1.00 12.35 111 ALA A C 1
ATOM 864 O O . ALA A 1 111 ? -3.477 9.729 18.275 1.00 14.55 111 ALA A O 1
ATOM 866 N N . THR A 1 112 ? -3.461 7.485 18.063 1.00 12.50 112 THR A N 1
ATOM 867 C CA . THR A 1 112 ? -2.637 7.262 19.249 1.00 12.05 112 THR A CA 1
ATOM 868 C C . THR A 1 112 ? -1.300 6.716 18.798 1.00 13.31 112 THR A C 1
ATOM 869 O O . THR A 1 112 ? -1.259 5.716 18.096 1.00 14.31 112 THR A O 1
ATOM 873 N N . LEU A 1 113 ? -0.214 7.345 19.244 1.00 11.64 113 LEU A N 1
ATOM 874 C CA . LEU A 1 113 ? 1.135 6.942 18.788 1.00 11.11 113 LEU A CA 1
ATOM 875 C C . LEU A 1 113 ? 1.873 6.312 19.934 1.00 12.05 113 LEU A C 1
ATOM 876 O O . LEU A 1 113 ? 1.883 6.865 21.046 1.00 13.29 113 LEU A O 1
ATOM 881 N N . ILE A 1 114 ? 2.413 5.122 19.690 1.00 11.17 114 ILE A N 1
ATOM 882 C CA . ILE A 1 114 ? 3.180 4.423 20.715 1.00 11.59 114 ILE A CA 1
ATOM 883 C C . ILE A 1 114 ? 4.484 3.858 20.192 1.00 12.52 114 ILE A C 1
ATOM 884 O O . ILE A 1 114 ? 4.595 3.524 19.011 1.00 14.47 114 ILE A O 1
ATOM 889 N N . TRP A 1 115 ? 5.473 3.761 21.082 1.00 11.90 115 TRP A N 1
ATOM 890 C CA . TRP A 1 115 ? 6.772 3.233 20.725 1.00 11.38 115 TRP A CA 1
ATOM 891 C C . TRP A 1 115 ? 6.795 1.705 20.855 1.00 12.45 115 TRP A C 1
ATOM 892 O O . TRP A 1 115 ? 6.185 1.125 21.775 1.00 15.54 115 TRP A O 1
ATOM 903 N N . VAL A 1 116 ? 7.468 1.051 19.919 1.00 12.94 116 VAL A N 1
ATOM 904 C CA . VAL A 1 116 ? 7.748 -0.384 20.066 1.00 15.95 116 VAL A CA 1
ATOM 905 C C . VAL A 1 116 ? 9.232 -0.561 19.741 1.00 16.12 116 VAL A C 1
ATOM 906 O O . VAL A 1 116 ? 9.820 0.246 19.039 1.00 14.49 116 VAL A O 1
ATOM 910 N N . PRO A 1 117 ? 9.841 -1.653 20.221 1.00 16.80 117 PRO A N 1
ATOM 911 C CA . PRO A 1 117 ? 11.240 -1.866 19.842 1.00 18.82 117 PRO A CA 1
ATOM 912 C C . PRO A 1 117 ? 11.413 -2.183 18.355 1.00 17.88 117 PRO A C 1
ATOM 913 O O . PRO A 1 117 ? 10.470 -2.641 17.677 1.00 16.83 117 PRO A O 1
ATOM 917 N N . ARG A 1 118 ? 12.626 -1.978 17.860 1.00 20.01 118 ARG A N 1
ATOM 918 C CA . ARG A 1 118 ? 12.966 -2.299 16.476 1.00 21.44 118 ARG A CA 1
ATOM 919 C C . ARG A 1 118 ? 12.515 -3.698 16.055 1.00 20.66 118 ARG A C 1
ATOM 920 O O . ARG A 1 118 ? 12.036 -3.902 14.943 1.00 19.02 118 ARG A O 1
ATOM 928 N N . GLU A 1 119 ? 12.725 -4.692 16.914 1.00 22.62 119 GLU A N 1
ATOM 929 C CA . GLU A 1 119 ? 12.406 -6.061 16.511 1.00 23.49 119 GLU A CA 1
ATOM 930 C C . GLU A 1 119 ? 10.903 -6.299 16.348 1.00 23.13 119 GLU A C 1
ATOM 931 O O . GLU A 1 119 ? 10.475 -7.293 15.760 1.00 22.44 119 GLU A O 1
ATOM 937 N N . GLU A 1 120 ? 10.103 -5.325 16.780 1.00 20.09 120 GLU A N 1
ATOM 938 C CA . GLU A 1 120 ? 8.665 -5.372 16.576 1.00 18.17 120 GLU A CA 1
ATOM 939 C C . GLU A 1 120 ? 8.219 -4.502 15.394 1.00 17.06 120 GLU A C 1
ATOM 940 O O . GLU A 1 120 ? 7.032 -4.465 15.055 1.00 19.64 120 GLU A O 1
ATOM 946 N N . ASN A 1 121 ? 9.174 -3.858 14.735 1.00 14.50 121 ASN A N 1
ATOM 947 C CA . ASN A 1 121 ? 8.823 -2.981 13.605 1.00 16.31 121 ASN A CA 1
ATOM 948 C C . ASN A 1 121 ? 9.468 -3.477 12.312 1.00 18.65 121 ASN A C 1
ATOM 949 O O . ASN A 1 121 ? 9.909 -2.675 11.475 1.00 15.61 121 ASN A O 1
ATOM 954 N N . LYS A 1 122 ? 9.613 -4.796 12.200 1.00 17.18 122 LYS A N 1
ATOM 955 C CA . LYS A 1 122 ? 10.438 -5.345 11.117 1.00 21.05 122 LYS A CA 1
ATOM 956 C C . LYS A 1 122 ? 9.873 -5.118 9.725 1.00 18.48 122 LYS A C 1
ATOM 957 O O . LYS A 1 122 ? 10.656 -4.991 8.784 1.00 20.01 122 LYS A O 1
ATOM 963 N N . GLU A 1 123 ? 8.551 -5.222 9.555 1.00 17.84 123 GLU A N 1
ATOM 964 C CA . GLU A 1 123 ? 7.965 -5.007 8.226 1.00 18.24 123 GLU A CA 1
ATOM 965 C C . GLU A 1 123 ? 8.195 -3.611 7.678 1.00 13.87 123 GLU A C 1
ATOM 966 O O . GLU A 1 123 ? 8.608 -3.472 6.534 1.00 14.93 123 GLU A O 1
ATOM 972 N N . ALA A 1 124 ? 7.956 -2.581 8.492 1.00 13.65 124 ALA A N 1
ATOM 973 C CA . ALA A 1 124 ? 8.153 -1.223 8.028 1.00 12.82 124 ALA A CA 1
ATOM 974 C C . ALA A 1 124 ? 9.643 -0.963 7.793 1.00 14.88 124 ALA A C 1
ATOM 975 O O . ALA A 1 124 ? 9.987 -0.322 6.808 1.00 15.12 124 ALA A O 1
ATOM 977 N N . ASP A 1 125 ? 10.494 -1.480 8.680 1.00 13.84 125 ASP A N 1
ATOM 978 C CA . ASP A 1 125 ? 11.941 -1.485 8.432 1.00 15.83 125 ASP A CA 1
ATOM 979 C C . ASP A 1 125 ? 12.265 -2.094 7.084 1.00 15.77 125 ASP A C 1
ATOM 980 O O . ASP A 1 125 ? 13.074 -1.531 6.342 1.00 17.94 125 ASP A O 1
ATOM 985 N N . ARG A 1 126 ? 11.822 -3.328 6.869 1.00 15.37 126 ARG A N 1
ATOM 986 C CA . ARG A 1 126 ? 12.108 -4.019 5.603 1.00 15.81 126 ARG A CA 1
ATOM 987 C C . ARG A 1 126 ? 11.683 -3.153 4.417 1.00 16.41 126 ARG A C 1
ATOM 988 O O . ARG A 1 126 ? 12.400 -3.051 3.440 1.00 14.29 126 ARG A O 1
ATOM 996 N N . LEU A 1 127 ? 10.508 -2.528 4.501 1.00 11.96 127 LEU A N 1
ATOM 997 C CA . LEU A 1 127 ? 10.040 -1.724 3.375 1.00 11.78 127 LEU A CA 1
ATOM 998 C C . LEU A 1 127 ? 10.863 -0.481 3.100 1.00 12.54 127 LEU A C 1
ATOM 999 O O . LEU A 1 127 ? 11.063 -0.144 1.933 1.00 13.20 127 LEU A O 1
ATOM 1004 N N . SER A 1 128 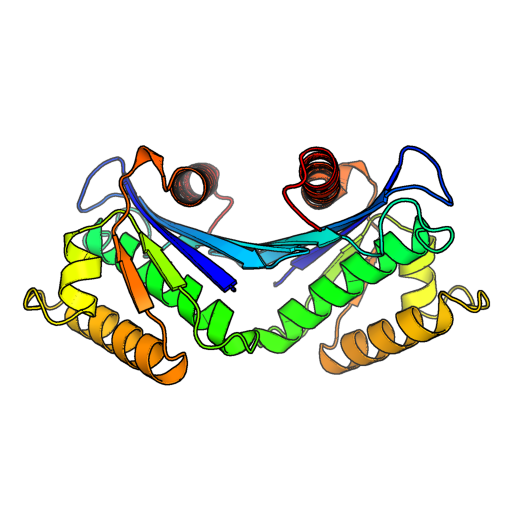? 11.422 0.142 4.150 1.00 12.79 128 SER A N 1
ATOM 1005 C CA . SER A 1 128 ? 12.318 1.285 3.964 1.00 15.42 128 SER A CA 1
ATOM 1006 C C . SER A 1 128 ? 13.571 0.827 3.246 1.00 12.88 128 SER A C 1
ATOM 1007 O O . SER A 1 128 ? 14.062 1.536 2.379 1.00 14.09 128 SER A O 1
ATOM 1010 N N . ARG A 1 129 ? 14.024 -0.392 3.555 1.00 15.04 129 ARG A N 1
ATOM 1011 C CA . ARG A 1 129 ? 15.195 -0.973 2.870 1.00 16.69 129 ARG A CA 1
ATOM 1012 C C . ARG A 1 129 ? 14.890 -1.328 1.428 1.00 17.13 129 ARG A C 1
ATOM 1013 O O . ARG A 1 129 ? 15.725 -1.123 0.534 1.00 18.65 129 ARG A O 1
ATOM 1021 N N . VAL A 1 130 ? 13.671 -1.792 1.169 1.00 16.65 130 VAL A N 1
ATOM 1022 C CA . VAL A 1 130 ? 13.291 -2.111 -0.201 1.00 16.45 130 VAL A CA 1
ATOM 1023 C C . VAL A 1 130 ? 13.331 -0.825 -1.036 1.00 17.62 130 VAL A C 1
ATOM 1024 O O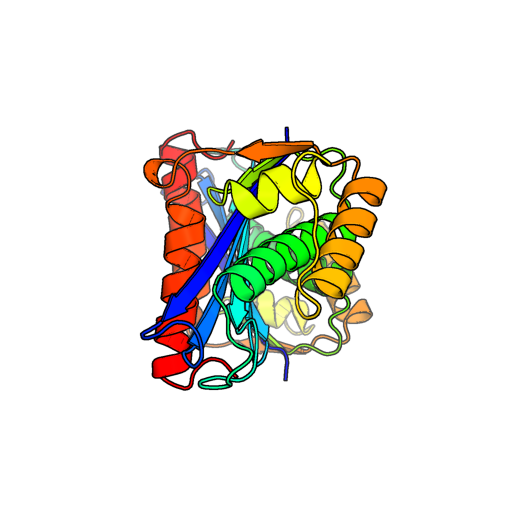 . VAL A 1 130 ? 13.896 -0.799 -2.138 1.00 16.84 130 VAL A O 1
ATOM 1028 N N . ALA A 1 131 ? 12.829 0.265 -0.457 1.00 12.43 131 ALA A N 1
ATOM 1029 C CA . ALA A 1 131 ? 12.813 1.555 -1.128 1.00 10.88 131 ALA A CA 1
ATOM 1030 C C . ALA A 1 131 ? 14.246 2.003 -1.433 1.00 15.38 131 ALA A C 1
ATOM 1031 O O . ALA A 1 131 ? 14.534 2.502 -2.526 1.00 15.76 131 ALA A O 1
ATOM 1033 N N . TYR A 1 132 ? 15.123 1.844 -0.443 1.00 16.79 132 TYR A N 1
ATOM 1034 C CA . TYR A 1 132 ? 16.548 2.203 -0.607 1.00 18.08 132 TYR A CA 1
ATOM 1035 C C . TYR A 1 132 ? 17.157 1.449 -1.778 1.00 17.11 132 TYR A C 1
ATOM 1036 O O . TYR A 1 132 ? 17.844 2.064 -2.631 1.00 18.74 132 TYR A O 1
ATOM 1045 N N . GLU A 1 133 ? 16.936 0.139 -1.807 1.00 16.85 133 GLU A N 1
ATOM 1046 C CA . GLU A 1 133 ? 17.480 -0.709 -2.880 1.00 17.83 133 GLU A CA 1
ATOM 1047 C C . GLU A 1 133 ? 16.904 -0.291 -4.230 1.00 20.11 133 GLU A C 1
ATOM 1048 O O . GLU A 1 133 ? 17.590 -0.325 -5.250 1.00 20.26 133 GLU A O 1
ATOM 1054 N N . LEU A 1 134 ? 15.631 0.102 -4.240 1.00 16.08 134 LEU A N 1
ATOM 1055 C CA . LEU A 1 134 ? 15.007 0.516 -5.487 1.00 17.75 134 LEU A CA 1
ATOM 1056 C C . LEU A 1 134 ? 15.599 1.816 -6.018 1.00 16.96 134 LEU A C 1
ATOM 1057 O O . LEU A 1 134 ? 15.806 1.942 -7.226 1.00 19.47 134 LEU A O 1
ATOM 1062 N N . VAL A 1 135 ? 15.948 2.731 -5.116 1.00 15.20 135 VAL A N 1
ATOM 1063 C CA . VAL A 1 135 ? 16.580 3.990 -5.477 1.00 17.91 135 VAL A CA 1
ATOM 1064 C C . VAL A 1 135 ? 17.961 3.685 -6.060 1.00 17.50 135 VAL A C 1
ATOM 1065 O O . VAL A 1 135 ? 18.304 4.213 -7.126 1.00 17.97 135 VAL A O 1
ATOM 1069 N N . ARG A 1 136 ? 18.652 2.731 -5.471 1.00 17.17 136 ARG A N 1
ATOM 1070 C CA . ARG A 1 136 ? 19.983 2.346 -5.992 1.00 19.09 136 ARG A CA 1
ATOM 1071 C C . ARG A 1 136 ? 19.926 1.712 -7.376 1.00 21.77 136 ARG A C 1
ATOM 1072 O O . ARG A 1 136 ? 20.890 1.748 -8.094 1.00 20.39 136 ARG A O 1
ATOM 1080 N N . ARG A 1 137 ? 18.794 1.110 -7.668 1.00 20.93 137 ARG A N 1
ATOM 1081 C CA . ARG A 1 137 ? 18.559 0.479 -8.972 1.00 20.73 137 ARG A CA 1
ATOM 1082 C C . ARG A 1 137 ? 17.952 1.454 -9.987 1.00 20.57 137 ARG A C 1
ATOM 1083 O O . ARG A 1 137 ? 17.658 1.069 -11.120 1.00 23.92 137 ARG A O 1
ATOM 1091 N N . GLY A 1 138 ? 17.758 2.704 -9.580 1.00 21.08 138 GLY A N 1
ATOM 1092 C CA . GLY A 1 138 ? 17.197 3.717 -10.458 1.00 21.81 138 GLY A CA 1
ATOM 1093 C C . GLY A 1 138 ? 15.700 3.532 -10.693 1.00 25.48 138 GLY A C 1
ATOM 1094 O O . GLY A 1 138 ? 15.120 4.193 -11.555 1.00 24.96 138 GLY A O 1
ATOM 1095 N N . LYS A 1 139 ? 15.055 2.760 -9.821 1.00 23.40 139 LYS A N 1
ATOM 1096 C CA . LYS A 1 139 ? 13.619 2.459 -9.962 1.00 24.65 139 LYS A CA 1
ATOM 1097 C C . LYS A 1 139 ? 12.655 3.369 -9.206 1.00 26.20 139 LYS A C 1
ATOM 1098 O O . LYS A 1 139 ? 11.456 3.361 -9.483 1.00 25.22 139 LYS A O 1
ATOM 1104 N N . LEU A 1 140 ? 13.165 4.120 -8.235 1.00 25.12 140 LEU A N 1
ATOM 1105 C CA . LEU A 1 140 ? 12.450 5.258 -7.664 1.00 25.52 140 LEU A CA 1
ATOM 1106 C C . LEU A 1 140 ? 13.352 6.464 -7.798 1.00 26.66 140 LEU A C 1
ATOM 1107 O O . LEU A 1 140 ? 14.552 6.372 -7.518 1.00 26.44 140 LEU A O 1
ATOM 1112 N N . ARG A 1 141 ? 12.763 7.617 -8.101 1.00 26.59 141 ARG A N 1
ATOM 1113 C CA . ARG A 1 141 ? 13.544 8.828 -8.331 1.00 27.88 141 ARG A CA 1
ATOM 1114 C C . ARG A 1 141 ? 12.812 10.080 -7.857 1.00 27.81 141 ARG A C 1
ATOM 1115 O O . ARG A 1 141 ? 11.609 10.051 -7.580 1.00 26.33 141 ARG A O 1
ATOM 1123 N N . MET B 1 1 ? 4.042 8.655 -15.608 1.00 32.56 1 MET B N 1
ATOM 1124 C CA . MET B 1 1 ? 2.573 8.482 -15.423 1.00 30.70 1 MET B CA 1
ATOM 1125 C C . MET B 1 1 ? 2.375 7.493 -14.286 1.00 26.33 1 MET B C 1
ATOM 1126 O O . MET B 1 1 ? 3.331 6.869 -13.820 1.00 27.65 1 MET B O 1
ATOM 1131 N N . ILE B 1 2 ? 1.166 7.437 -13.752 1.00 23.05 2 ILE B N 1
ATOM 1132 C CA . ILE B 1 2 ? 0.940 6.558 -12.622 1.00 15.80 2 ILE B CA 1
ATOM 1133 C C . ILE B 1 2 ? 0.401 5.245 -13.158 1.00 14.56 2 ILE B C 1
ATOM 1134 O O . ILE B 1 2 ? -0.494 5.237 -13.978 1.00 16.31 2 ILE B O 1
ATOM 1139 N N . ILE B 1 3 ? 1.006 4.135 -12.733 1.00 12.83 3 ILE B N 1
ATOM 1140 C CA . ILE B 1 3 ? 0.694 2.836 -13.299 1.00 12.78 3 ILE B CA 1
ATOM 1141 C C . ILE B 1 3 ? 0.319 1.907 -12.165 1.00 12.61 3 ILE B C 1
ATOM 1142 O O . ILE B 1 3 ? 1.025 1.846 -11.164 1.00 13.51 3 ILE B O 1
ATOM 1147 N N . GLY B 1 4 ? -0.859 1.300 -12.257 1.00 9.63 4 GLY B N 1
ATOM 1148 C CA . GLY B 1 4 ? -1.239 0.314 -11.257 1.00 10.85 4 GLY B CA 1
ATOM 1149 C C . GLY B 1 4 ? -1.376 -1.062 -11.849 1.00 9.79 4 GLY B C 1
ATOM 1150 O O . GLY B 1 4 ? -1.680 -1.216 -13.032 1.00 10.26 4 GLY B O 1
ATOM 1151 N N . TYR B 1 5 ? -1.119 -2.070 -11.026 1.00 8.92 5 TYR B N 1
ATOM 1152 C CA . TYR B 1 5 ? -1.298 -3.464 -11.476 1.00 11.25 5 TYR B CA 1
ATOM 1153 C C . TYR B 1 5 ? -2.202 -4.159 -10.453 1.00 7.92 5 TYR B C 1
ATOM 1154 O O . TYR B 1 5 ? -2.126 -3.873 -9.253 1.00 9.44 5 TYR B O 1
ATOM 1163 N N . PHE B 1 6 ? -3.008 -5.108 -10.926 1.00 9.76 6 PHE B N 1
ATOM 1164 C CA . PHE B 1 6 ? -3.797 -5.943 -10.025 1.00 9.65 6 PHE B CA 1
ATOM 1165 C C . PHE B 1 6 ? -3.714 -7.451 -10.372 1.00 9.41 6 PHE B C 1
ATOM 1166 O O . PHE B 1 6 ? -3.430 -7.839 -11.495 1.00 10.43 6 PHE B O 1
ATOM 1174 N N . ASP B 1 7 ? -4.046 -8.263 -9.396 1.00 10.31 7 ASP B N 1
ATOM 1175 C CA . ASP B 1 7 ? -4.111 -9.724 -9.611 1.00 11.68 7 ASP B CA 1
ATOM 1176 C C . ASP B 1 7 ? -5.000 -10.336 -8.558 1.00 15.05 7 ASP B C 1
ATOM 1177 O O . ASP B 1 7 ? -5.321 -9.714 -7.521 1.00 14.65 7 ASP B O 1
ATOM 1182 N N . GLY B 1 8 ? -5.494 -11.525 -8.869 1.00 15.14 8 GLY B N 1
ATOM 1183 C CA . GLY B 1 8 ? -6.314 -12.247 -7.908 1.00 16.36 8 GLY B CA 1
ATOM 1184 C C . GLY B 1 8 ? -6.036 -13.720 -8.096 1.00 17.59 8 GLY B C 1
ATOM 1185 O O . GLY B 1 8 ? -5.541 -14.133 -9.146 1.00 19.51 8 GLY B O 1
ATOM 1186 N N . LEU B 1 9 ? -6.158 -14.463 -7.008 1.00 17.47 9 LEU B N 1
ATOM 1187 C CA . LEU B 1 9 ? -5.965 -15.900 -7.035 1.00 20.73 9 LEU B CA 1
ATOM 1188 C C . LEU B 1 9 ? -7.072 -16.590 -6.271 1.00 21.72 9 LEU B C 1
ATOM 1189 O O . LEU B 1 9 ? -7.742 -15.997 -5.436 1.00 18.31 9 LEU B O 1
ATOM 1194 N N . CYS B 1 10 ? -7.274 -17.869 -6.549 1.00 24.43 10 CYS B N 1
ATOM 1195 C CA . CYS B 1 10 ? -8.204 -18.628 -5.745 1.00 26.16 10 CYS B CA 1
ATOM 1196 C C . CYS B 1 10 ? -7.691 -20.065 -5.680 1.00 28.01 10 CYS B C 1
ATOM 1197 O O . CYS B 1 10 ? -7.601 -20.728 -6.710 1.00 27.61 10 CYS B O 1
ATOM 1200 N N . GLU B 1 11 ? -7.110 -20.410 -4.532 1.00 30.90 11 GLU B N 1
ATOM 1201 C CA . GLU B 1 11 ? -6.521 -21.725 -4.301 1.00 33.50 11 GLU B CA 1
ATOM 1202 C C . GLU B 1 11 ? -6.999 -22.313 -2.969 1.00 36.70 11 GLU B C 1
ATOM 1203 O O . GLU B 1 11 ? -7.613 -21.620 -2.167 1.00 36.73 11 GLU B O 1
ATOM 1209 N N . PRO B 1 12 ? -6.760 -23.614 -2.749 1.00 39.35 12 PRO B N 1
ATOM 1210 C CA . PRO B 1 12 ? -6.151 -24.536 -3.695 1.00 40.03 12 PRO B CA 1
ATOM 1211 C C . PRO B 1 12 ? -7.176 -25.188 -4.615 1.00 42.39 12 PRO B C 1
ATOM 1212 O O . PRO B 1 12 ? -6.835 -26.113 -5.359 1.00 39.98 12 PRO B O 1
ATOM 1216 N N . LYS B 1 13 ? -8.415 -24.707 -4.574 1.00 42.92 13 LYS B N 1
ATOM 1217 C CA . LYS B 1 13 ? -9.365 -24.998 -5.643 1.00 46.47 13 LYS B CA 1
ATOM 1218 C C . LYS B 1 13 ? -10.246 -23.812 -6.046 1.00 46.04 13 LYS B C 1
ATOM 1219 O O . LYS B 1 13 ? -10.295 -22.797 -5.344 1.00 46.77 13 LYS B O 1
ATOM 1225 N N . ASN B 1 14 ? -10.813 -23.898 -7.250 1.00 45.80 14 ASN B N 1
ATOM 1226 C CA . ASN B 1 14 ? -11.684 -22.859 -7.809 1.00 46.62 14 ASN B CA 1
ATOM 1227 C C . ASN B 1 14 ? -12.897 -23.495 -8.477 1.00 47.53 14 ASN B C 1
ATOM 1228 O O . ASN B 1 14 ? -12.762 -24.143 -9.513 1.00 48.87 14 ASN B O 1
ATOM 1233 N N . PRO B 1 15 ? -14.092 -23.300 -7.895 1.00 47.87 15 PRO B N 1
ATOM 1234 C CA . PRO B 1 15 ? -14.332 -22.466 -6.722 1.00 46.92 15 PRO B CA 1
ATOM 1235 C C . PRO B 1 15 ? -14.190 -23.234 -5.403 1.00 46.67 15 PRO B C 1
ATOM 1236 O O . PRO B 1 15 ? -13.726 -24.378 -5.396 1.00 45.28 15 PRO B O 1
ATOM 1240 N N . GLY B 1 16 ? -14.458 -22.551 -4.290 1.00 45.02 16 GLY B N 1
ATOM 1241 C CA . GLY B 1 16 ? -14.439 -23.175 -2.966 1.00 42.91 16 GLY B CA 1
ATOM 1242 C C . GLY B 1 16 ? -13.066 -23.162 -2.326 1.00 40.19 16 GLY B C 1
ATOM 1243 O O . GLY B 1 16 ? -12.780 -23.942 -1.417 1.00 41.70 16 GLY B O 1
ATOM 1244 N N . GLY B 1 17 ? -12.204 -22.275 -2.809 1.00 38.16 17 GLY B N 1
ATOM 1245 C CA . GLY B 1 17 ? -10.893 -22.089 -2.211 1.00 33.35 17 GLY B CA 1
ATOM 1246 C C . GLY B 1 17 ? -10.804 -20.807 -1.401 1.00 30.84 17 GLY B C 1
ATOM 1247 O O . GLY B 1 17 ? -11.794 -20.294 -0.891 1.00 31.93 17 GLY B O 1
ATOM 1248 N N . ILE B 1 18 ? -9.597 -20.285 -1.289 1.00 28.49 18 ILE B N 1
ATOM 1249 C CA . ILE B 1 18 ? -9.418 -18.997 -0.641 1.00 24.38 18 ILE B CA 1
ATOM 1250 C C . ILE B 1 18 ? -9.103 -17.994 -1.727 1.00 19.79 18 ILE B C 1
ATOM 1251 O O . ILE B 1 18 ? -8.140 -18.166 -2.476 1.00 21.67 18 ILE B O 1
ATOM 1256 N N . ALA B 1 19 ? -9.937 -16.965 -1.831 1.00 18.06 19 ALA B N 1
ATOM 1257 C CA . ALA B 1 19 ? -9.734 -15.961 -2.882 1.00 16.22 19 ALA B CA 1
ATOM 1258 C C . ALA B 1 19 ? -9.042 -14.717 -2.324 1.00 15.40 19 ALA B C 1
ATOM 1259 O O . ALA B 1 19 ? -9.501 -14.123 -1.347 1.00 18.54 19 ALA B O 1
ATOM 1261 N N . THR B 1 20 ? -7.904 -14.379 -2.913 1.00 15.42 20 THR B N 1
ATOM 1262 C CA . THR B 1 20 ? -7.132 -13.223 -2.430 1.00 14.32 20 THR B CA 1
ATOM 1263 C C . THR B 1 20 ? -6.746 -12.359 -3.619 1.00 14.63 20 THR B C 1
ATOM 1264 O O . THR B 1 20 ? -6.905 -12.736 -4.764 1.00 15.37 20 THR B O 1
ATOM 1268 N N . PHE B 1 21 ? -6.436 -11.102 -3.329 1.00 12.56 21 PHE B N 1
ATOM 1269 C CA . PHE B 1 21 ? -6.026 -10.194 -4.389 1.00 12.36 21 PHE B CA 1
ATOM 1270 C C . PHE B 1 21 ? -4.745 -9.501 -3.969 1.00 12.57 21 PHE B C 1
ATOM 1271 O O . PHE B 1 21 ? -4.347 -9.561 -2.794 1.00 12.90 21 PHE B O 1
ATOM 1279 N N . GLY B 1 22 ? -4.075 -8.890 -4.947 1.00 12.05 22 GLY B N 1
ATOM 1280 C CA . GLY B 1 22 ? -2.894 -8.055 -4.706 1.00 11.90 22 GLY B CA 1
ATOM 1281 C C . GLY B 1 22 ? -2.931 -6.906 -5.695 1.00 10.35 22 GLY B C 1
ATOM 1282 O O . GLY B 1 22 ? -3.457 -7.054 -6.781 1.00 10.40 22 GLY B O 1
ATOM 1283 N N . PHE B 1 23 ? -2.371 -5.766 -5.321 1.00 9.97 23 PHE B N 1
ATOM 1284 C CA . PHE B 1 23 ? -2.238 -4.634 -6.292 1.00 10.49 23 PHE B CA 1
ATOM 1285 C C . PHE B 1 23 ? -1.020 -3.808 -5.951 1.00 9.14 23 PHE B C 1
ATOM 1286 O O . PHE B 1 23 ? -0.557 -3.820 -4.789 1.00 10.23 23 PHE B O 1
ATOM 1294 N N . VAL B 1 24 ? -0.458 -3.114 -6.946 1.00 8.46 24 VAL B N 1
ATOM 1295 C CA . VAL B 1 24 ? 0.720 -2.254 -6.723 1.00 9.53 24 VAL B CA 1
ATOM 1296 C C . VAL B 1 24 ? 0.477 -0.987 -7.509 1.00 9.47 24 VAL B C 1
ATOM 1297 O O . VAL B 1 24 ? -0.039 -1.032 -8.637 1.00 9.88 24 VAL B O 1
ATOM 1301 N N . ILE B 1 25 ? 0.740 0.139 -6.865 1.00 8.59 25 ILE B N 1
ATOM 1302 C CA . ILE B 1 25 ? 0.681 1.437 -7.539 1.00 9.43 25 ILE B CA 1
ATOM 1303 C C . ILE B 1 25 ? 2.090 2.013 -7.604 1.00 9.27 25 ILE B C 1
ATOM 1304 O O . ILE B 1 25 ? 2.737 2.153 -6.548 1.00 11.05 25 ILE B O 1
ATOM 1309 N N . TYR B 1 26 ? 2.546 2.362 -8.819 1.00 9.82 26 TYR B N 1
ATOM 1310 C CA . TYR B 1 26 ? 3.869 2.956 -9.025 1.00 11.80 26 TYR B CA 1
ATOM 1311 C C . TYR B 1 26 ? 3.698 4.448 -9.182 1.00 14.11 26 TYR B C 1
ATOM 1312 O O . TYR B 1 26 ? 3.022 4.911 -10.088 1.00 14.82 26 TYR B O 1
ATOM 1321 N N . LEU B 1 27 ? 4.268 5.186 -8.239 1.00 15.16 27 LEU B N 1
ATOM 1322 C CA . LEU B 1 27 ? 4.506 6.600 -8.392 1.00 20.70 27 LEU B CA 1
ATOM 1323 C C . LEU B 1 27 ? 6.045 6.824 -8.605 1.00 20.17 27 LEU B C 1
ATOM 1324 O O . LEU B 1 27 ? 6.837 5.872 -8.530 1.00 21.88 27 LEU B O 1
ATOM 1329 N N . ASP B 1 28 ? 6.446 7.978 -9.100 1.00 26.21 28 ASP B N 1
ATOM 1330 C CA . ASP B 1 28 ? 7.850 8.116 -9.478 1.00 26.27 28 ASP B CA 1
ATOM 1331 C C . ASP B 1 28 ? 8.783 7.913 -8.291 1.00 23.52 28 ASP B C 1
ATOM 1332 O O . ASP B 1 28 ? 9.819 7.256 -8.416 1.00 22.41 28 ASP B O 1
ATOM 1337 N N . ASN B 1 29 ? 8.364 8.411 -7.132 1.00 20.52 29 ASN B N 1
ATOM 1338 C CA . ASN B 1 29 ? 9.215 8.437 -5.945 1.00 19.26 29 ASN B CA 1
ATOM 1339 C C . ASN B 1 29 ? 8.754 7.514 -4.819 1.00 16.56 29 ASN B C 1
ATOM 1340 O O . ASN B 1 29 ? 9.292 7.545 -3.724 1.00 17.06 29 ASN B O 1
ATOM 1345 N N . ARG B 1 30 ? 7.677 6.785 -5.046 1.00 14.75 30 ARG B N 1
ATOM 1346 C CA . ARG B 1 30 ? 7.164 5.888 -3.995 1.00 13.10 30 ARG B CA 1
ATOM 1347 C C . ARG B 1 30 ? 6.196 4.867 -4.581 1.00 13.93 30 ARG B C 1
ATOM 1348 O O . ARG B 1 30 ? 5.837 4.956 -5.746 1.00 12.56 30 ARG B O 1
ATOM 1356 N N . LYS B 1 31 ? 5.947 3.794 -3.833 1.00 11.08 31 LYS B N 1
ATOM 1357 C CA . LYS B 1 31 ? 4.978 2.771 -4.265 1.00 12.42 31 LYS B CA 1
ATOM 1358 C C . LYS B 1 31 ? 3.991 2.561 -3.149 1.00 7.92 31 LYS B C 1
ATOM 1359 O O . LYS B 1 31 ? 4.332 2.690 -1.977 1.00 10.10 31 LYS B O 1
ATOM 1365 N N . ILE B 1 32 ? 2.748 2.206 -3.505 1.00 9.24 32 ILE B N 1
ATOM 1366 C CA . ILE B 1 32 ? 1.728 1.895 -2.502 1.00 10.50 32 ILE B CA 1
ATOM 1367 C C . ILE B 1 32 ? 1.167 0.582 -2.994 1.00 11.65 32 ILE B C 1
ATOM 1368 O O . ILE B 1 32 ? 1.002 0.380 -4.210 1.00 14.87 32 ILE B O 1
ATOM 1373 N N . GLU B 1 33 ? 1.020 -0.356 -2.095 1.00 9.71 33 GLU B N 1
ATOM 1374 C CA . GLU B 1 33 ? 0.539 -1.672 -2.523 1.00 11.45 33 GLU B CA 1
ATOM 1375 C C . GLU B 1 33 ? -0.436 -2.235 -1.521 1.00 9.68 33 GLU B C 1
ATOM 1376 O O . GLU B 1 33 ? -0.458 -1.836 -0.353 1.00 10.34 33 GLU B O 1
ATOM 1382 N N . GLY B 1 34 ? -1.187 -3.251 -1.937 1.00 9.55 34 GLY B N 1
ATOM 1383 C CA . GLY B 1 34 ? -2.222 -3.756 -1.021 1.00 8.05 34 GLY B CA 1
ATOM 1384 C C . GLY B 1 34 ? -2.490 -5.205 -1.365 1.00 12.23 34 GLY B C 1
ATOM 1385 O O . GLY B 1 34 ? -2.181 -5.667 -2.449 1.00 12.05 34 GLY B O 1
ATOM 1386 N N . TYR B 1 35 ? -2.999 -5.937 -0.395 1.00 9.68 35 TYR B N 1
ATOM 1387 C CA . TYR B 1 35 ? -3.358 -7.327 -0.675 1.00 11.15 35 TYR B CA 1
ATOM 1388 C C . TYR B 1 35 ? -4.302 -7.784 0.417 1.00 9.11 35 TYR B C 1
ATOM 1389 O O . TYR B 1 35 ? -4.313 -7.248 1.504 1.00 10.95 35 TYR B O 1
ATOM 1398 N N . GLY B 1 36 ? -5.122 -8.775 0.126 1.00 8.84 36 GLY B N 1
ATOM 1399 C CA . GLY B 1 36 ? -6.049 -9.211 1.158 1.00 11.00 36 GLY B CA 1
ATOM 1400 C C . GLY B 1 36 ? -7.006 -10.277 0.653 1.00 13.93 36 GLY B C 1
ATOM 1401 O O . GLY B 1 36 ? -6.902 -10.778 -0.479 1.00 13.22 36 GLY B O 1
ATOM 1402 N N . LEU B 1 37 ? -7.984 -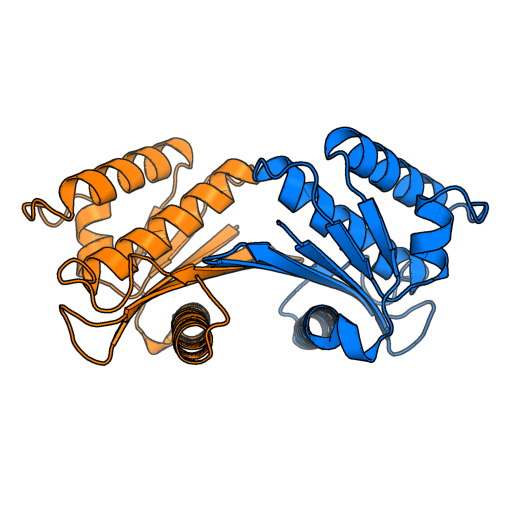10.555 1.498 1.00 14.99 37 LEU B N 1
ATOM 1403 C CA . LEU B 1 37 ? -9.027 -11.530 1.203 1.00 17.01 37 LEU B CA 1
ATOM 1404 C C . LEU B 1 37 ? -10.129 -10.894 0.349 1.00 19.12 37 LEU B C 1
ATOM 1405 O O . LEU B 1 37 ? -10.533 -9.747 0.559 1.00 20.81 37 LEU B O 1
ATOM 1410 N N . ALA B 1 38 ? -10.537 -11.589 -0.705 1.00 18.11 38 ALA B N 1
ATOM 1411 C CA . ALA B 1 38 ? -11.599 -11.105 -1.586 1.00 21.07 38 ALA B CA 1
ATOM 1412 C C . ALA B 1 38 ? -13.007 -11.451 -1.117 1.00 26.09 38 ALA B C 1
ATOM 1413 O O . ALA B 1 38 ? -13.979 -10.796 -1.514 1.00 28.60 38 ALA B O 1
ATOM 1415 N N . GLU B 1 39 ? -13.095 -12.550 -0.378 1.00 27.17 39 GLU B N 1
ATOM 1416 C CA . GLU B 1 39 ? -14.346 -13.174 0.042 1.00 32.04 39 GLU B CA 1
ATOM 1417 C C . GLU B 1 39 ? -14.039 -14.058 1.254 1.00 32.86 39 GLU B C 1
ATOM 1418 O O . GLU B 1 39 ? -12.895 -14.492 1.444 1.00 33.10 39 GLU B O 1
ATOM 1424 N N . LYS B 1 40 ? -15.073 -14.408 2.019 1.00 37.68 40 LYS B N 1
ATOM 1425 C CA . LYS B 1 40 ? -14.918 -15.390 3.096 1.00 39.07 40 LYS B CA 1
ATOM 1426 C C . LYS B 1 40 ? -14.301 -16.693 2.589 1.00 38.38 40 LYS B C 1
ATOM 1427 O O . LYS B 1 40 ? -14.708 -17.209 1.549 1.00 40.59 40 LYS B O 1
ATOM 1433 N N . PRO B 1 41 ? -13.312 -17.224 3.329 1.00 39.08 41 PRO B N 1
ATOM 1434 C CA . PRO B 1 41 ? -12.505 -18.368 2.906 1.00 39.98 41 PRO B CA 1
ATOM 1435 C C . PRO B 1 41 ? -13.302 -19.657 2.743 1.00 42.02 41 PRO B C 1
ATOM 1436 O O . PRO B 1 41 ? -14.302 -19.861 3.436 1.00 41.85 41 PRO B O 1
ATOM 1440 N N . PHE B 1 42 ? -12.888 -20.480 1.780 1.00 41.29 42 PHE B N 1
ATOM 1441 C CA . PHE B 1 42 ? -13.493 -21.788 1.546 1.00 41.67 42 PHE B CA 1
ATOM 1442 C C . PHE B 1 42 ? -14.968 -21.685 1.191 1.00 42.34 42 PHE B C 1
ATOM 1443 O O . PHE B 1 42 ? -15.677 -22.692 1.156 1.00 42.80 42 PHE B O 1
ATOM 1451 N N . SER B 1 43 ? -15.425 -20.468 0.918 1.00 42.52 43 SER B N 1
ATOM 1452 C CA . SER B 1 43 ? -16.790 -20.255 0.447 1.00 42.60 43 SER B CA 1
ATOM 1453 C C . SER B 1 43 ? -16.935 -20.680 -1.018 1.00 44.17 43 SER B C 1
ATOM 1454 O O . SER B 1 43 ? -15.941 -20.814 -1.738 1.00 42.13 43 SER B O 1
ATOM 1457 N N . ILE B 1 44 ? -18.166 -20.966 -1.438 1.00 44.57 44 ILE B N 1
ATOM 1458 C CA . ILE B 1 44 ? -18.422 -21.359 -2.823 1.00 46.87 44 ILE B CA 1
ATOM 1459 C C . ILE B 1 44 ? -18.399 -20.169 -3.791 1.00 47.21 44 ILE B C 1
ATOM 1460 O O . ILE B 1 44 ? -18.271 -20.347 -5.003 1.00 48.16 44 ILE B O 1
ATOM 1465 N N . ASN B 1 45 ? -18.396 -18.959 -3.239 1.00 47.84 45 ASN B N 1
ATOM 1466 C CA . ASN B 1 45 ? -18.382 -17.738 -4.047 1.00 46.46 45 ASN B CA 1
ATOM 1467 C C . ASN B 1 45 ? -17.005 -17.078 -4.097 1.00 44.66 45 ASN B C 1
ATOM 1468 O O . ASN B 1 45 ? -16.845 -15.982 -4.638 1.00 45.21 45 ASN B O 1
ATOM 1473 N N . SER B 1 46 ? -16.038 -17.726 -3.457 1.00 43.06 46 SER B N 1
ATOM 1474 C CA . SER B 1 46 ? -14.633 -17.551 -3.783 1.00 39.20 46 SER B CA 1
ATOM 1475 C C . SER B 1 46 ? -14.324 -18.165 -5.139 1.00 37.71 46 SER B C 1
ATOM 1476 O O . SER B 1 46 ? -14.384 -19.383 -5.314 1.00 36.97 46 SER B O 1
ATOM 1479 N N . THR B 1 47 ? -13.789 -17.331 -6.018 1.00 34.74 47 THR B N 1
ATOM 1480 C CA . THR B 1 47 ? -13.831 -17.546 -7.450 1.00 33.49 47 THR B CA 1
ATOM 1481 C C . THR B 1 47 ? -12.656 -16.738 -8.018 1.00 31.70 47 THR B C 1
ATOM 1482 O O . THR B 1 47 ? -12.322 -15.680 -7.479 1.00 28.03 47 THR B O 1
ATOM 1486 N N . ASN B 1 48 ? -11.943 -17.307 -8.986 1.00 29.04 48 ASN B N 1
ATOM 1487 C CA . ASN B 1 48 ? -10.813 -16.614 -9.591 1.00 28.14 48 ASN B CA 1
ATOM 1488 C C . ASN B 1 48 ? -11.184 -15.242 -10.151 1.00 24.61 48 ASN B C 1
ATOM 1489 O O . ASN B 1 48 ? -10.461 -14.263 -9.935 1.00 22.91 48 ASN B O 1
ATOM 1494 N N . ASN B 1 49 ? -12.280 -15.180 -10.907 1.00 23.99 49 ASN B N 1
ATOM 1495 C CA . ASN B 1 49 ? -12.730 -13.913 -11.475 1.00 23.90 49 ASN B CA 1
ATOM 1496 C C . ASN B 1 49 ? -13.195 -12.923 -10.407 1.00 22.05 49 ASN B C 1
ATOM 1497 O O . ASN B 1 49 ? -13.016 -11.700 -10.529 1.00 21.05 49 ASN B O 1
ATOM 1502 N N . VAL B 1 50 ? -13.810 -13.443 -9.357 1.00 20.02 50 VAL B N 1
ATOM 1503 C CA . VAL B 1 50 ? -14.190 -12.596 -8.238 1.00 21.98 50 VAL B CA 1
ATOM 1504 C C . VAL B 1 50 ? -12.924 -12.025 -7.597 1.00 19.08 50 VAL B C 1
ATOM 1505 O O . VAL B 1 50 ? -12.856 -10.831 -7.324 1.00 21.62 50 VAL B O 1
ATOM 1509 N N . ALA B 1 51 ? -11.924 -12.874 -7.391 1.00 19.34 51 ALA B N 1
ATOM 1510 C CA . ALA B 1 51 ? -10.629 -12.418 -6.857 1.00 17.17 51 ALA B CA 1
ATOM 1511 C C . ALA B 1 51 ? -10.025 -11.340 -7.749 1.00 16.29 51 ALA B C 1
ATOM 1512 O O . ALA B 1 51 ? -9.489 -10.358 -7.244 1.00 14.89 51 ALA B O 1
ATOM 1514 N N . GLU B 1 52 ? -10.012 -11.564 -9.059 1.00 13.84 52 GLU B N 1
ATOM 1515 C CA . GLU B 1 52 ? -9.413 -10.566 -9.980 1.00 14.55 52 GLU B CA 1
ATOM 1516 C C . GLU B 1 52 ? -10.137 -9.245 -9.916 1.00 15.37 52 GLU B C 1
ATOM 1517 O O . GLU B 1 52 ? -9.526 -8.175 -9.807 1.00 14.97 52 GLU B O 1
ATOM 1523 N N . TYR B 1 53 ? -11.464 -9.300 -10.015 1.00 14.24 53 TYR B N 1
ATOM 1524 C CA . TYR B 1 53 ? -12.239 -8.095 -9.899 1.00 15.01 53 TYR B CA 1
ATOM 1525 C C . TYR B 1 53 ? -12.024 -7.406 -8.561 1.00 13.10 53 TYR B C 1
ATOM 1526 O O . TYR B 1 53 ? -12.016 -6.182 -8.487 1.00 13.07 53 TYR B O 1
ATOM 1535 N N . SER B 1 54 ? -11.864 -8.183 -7.495 1.00 13.01 54 SER B N 1
ATOM 1536 C CA . SER B 1 54 ? -11.676 -7.588 -6.180 1.00 13.61 54 SER B CA 1
ATOM 1537 C C . SER B 1 54 ? -10.343 -6.824 -6.133 1.00 12.43 54 SER B C 1
ATOM 1538 O O . SER B 1 54 ? -10.265 -5.719 -5.566 1.00 12.71 54 SER B O 1
ATOM 1541 N N . GLY B 1 55 ? -9.318 -7.399 -6.756 1.00 12.04 55 GLY B N 1
ATOM 1542 C CA . GLY B 1 55 ? -7.992 -6.737 -6.834 1.00 12.51 55 GLY B CA 1
ATOM 1543 C C . GLY B 1 55 ? -8.040 -5.465 -7.677 1.00 11.97 55 GLY B C 1
ATOM 1544 O O . GLY B 1 55 ? -7.568 -4.412 -7.250 1.00 12.20 55 GLY B O 1
ATOM 1545 N N . LEU B 1 56 ? -8.780 -5.515 -8.783 1.00 10.44 56 LEU B N 1
ATOM 1546 C CA . LEU B 1 56 ? -9.019 -4.339 -9.605 1.00 9.98 56 LEU B CA 1
ATOM 1547 C C . LEU B 1 56 ? -9.765 -3.216 -8.859 1.00 11.34 56 LEU B C 1
ATOM 1548 O O . LEU B 1 56 ? -9.397 -2.061 -8.958 1.00 10.89 56 LEU B O 1
ATOM 1553 N N . ILE B 1 57 ? -10.878 -3.563 -8.208 1.00 11.11 57 ILE B N 1
ATOM 1554 C CA . ILE B 1 57 ? -11.661 -2.621 -7.441 1.00 12.57 57 ILE B CA 1
ATOM 1555 C C . ILE B 1 57 ? -10.876 -1.979 -6.294 1.00 11.74 57 ILE B C 1
ATOM 1556 O O . ILE B 1 57 ? -10.840 -0.750 -6.160 1.00 12.07 57 ILE B O 1
ATOM 1561 N N . CYS B 1 58 ? -10.161 -2.799 -5.540 1.00 12.92 58 CYS B N 1
ATOM 1562 C CA . CYS B 1 58 ? -9.377 -2.268 -4.437 1.00 11.01 58 CYS B CA 1
ATOM 1563 C C . CYS B 1 58 ? -8.255 -1.364 -4.938 1.00 10.65 58 CYS B C 1
ATOM 1564 O O . CYS B 1 58 ? -8.048 -0.282 -4.379 1.00 11.72 58 CYS B O 1
ATOM 1567 N N . LEU B 1 59 ? -7.615 -1.757 -6.044 1.00 10.73 59 LEU B N 1
ATOM 1568 C CA . LEU B 1 59 ? -6.631 -0.875 -6.699 1.00 8.13 59 LEU B CA 1
ATOM 1569 C C . LEU B 1 59 ? -7.235 0.485 -7.077 1.00 8.66 59 LEU B C 1
ATOM 1570 O O . LEU B 1 59 ? -6.701 1.526 -6.707 1.00 8.72 59 LEU B O 1
ATOM 1575 N N . MET B 1 60 ? -8.372 0.453 -7.782 1.00 10.66 60 MET B N 1
ATOM 1576 C CA . MET B 1 60 ? -8.979 1.678 -8.249 1.00 10.26 60 MET B CA 1
ATOM 1577 C C . MET B 1 60 ? -9.604 2.508 -7.132 1.00 11.28 60 MET B C 1
ATOM 1578 O O . MET B 1 60 ? -9.501 3.734 -7.157 1.00 12.70 60 MET B O 1
ATOM 1583 N N . GLU B 1 61 ? -10.178 1.840 -6.136 1.00 12.46 61 GLU B N 1
ATOM 1584 C CA . GLU B 1 61 ? -10.627 2.566 -4.939 1.00 13.45 61 GLU B CA 1
ATOM 1585 C C . GLU B 1 61 ? -9.501 3.286 -4.223 1.00 15.74 61 GLU B C 1
ATOM 1586 O O . GLU B 1 61 ? -9.630 4.445 -3.848 1.00 12.42 61 GLU B O 1
ATOM 1592 N N . THR B 1 62 ? -8.414 2.566 -3.984 1.00 12.40 62 THR B N 1
ATOM 1593 C CA . THR B 1 62 ? -7.224 3.171 -3.399 1.00 11.81 62 THR B CA 1
ATOM 1594 C C . THR B 1 62 ? -6.731 4.352 -4.202 1.00 12.32 62 THR B C 1
ATOM 1595 O O . THR B 1 62 ? -6.507 5.444 -3.659 1.00 13.55 62 THR B O 1
ATOM 1599 N N . MET B 1 63 ? -6.569 4.158 -5.507 1.00 12.03 63 MET B N 1
ATOM 1600 C CA . MET B 1 63 ? -6.234 5.281 -6.372 1.00 12.16 63 MET B CA 1
ATOM 1601 C C . MET B 1 63 ? -7.164 6.497 -6.215 1.00 13.28 63 MET B C 1
ATOM 1602 O O . MET B 1 63 ? -6.685 7.625 -6.144 1.00 15.08 63 MET B O 1
ATOM 1607 N N . LEU B 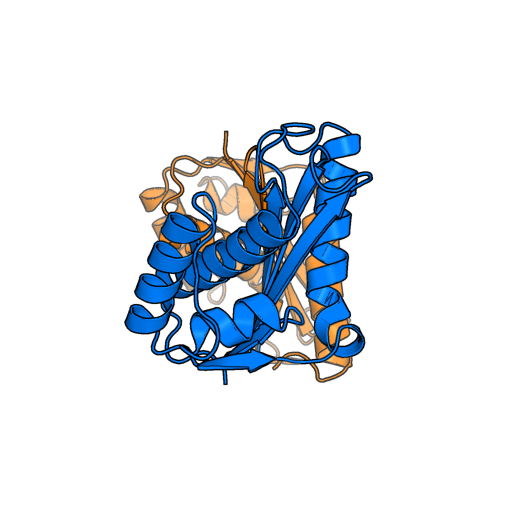1 64 ? -8.463 6.269 -6.283 1.00 13.17 64 LEU B N 1
ATOM 1608 C CA . LEU B 1 64 ? -9.433 7.375 -6.216 1.00 14.19 64 LEU B CA 1
ATOM 1609 C C . LEU B 1 64 ? -9.345 8.096 -4.886 1.00 15.43 64 LEU B C 1
ATOM 1610 O O . LEU B 1 64 ? -9.243 9.331 -4.856 1.00 17.00 64 LEU B O 1
ATOM 1615 N N . ARG B 1 65 ? -9.302 7.320 -3.812 1.00 16.55 65 ARG B N 1
ATOM 1616 C CA . ARG B 1 65 ? -9.210 7.904 -2.472 1.00 15.18 65 ARG B CA 1
ATOM 1617 C C . ARG B 1 65 ? -7.912 8.709 -2.328 1.00 15.91 65 ARG B C 1
ATOM 1618 O O . ARG B 1 65 ? -7.909 9.737 -1.653 1.00 19.41 65 ARG B O 1
ATOM 1626 N N . LEU B 1 66 ? -6.817 8.281 -2.973 1.00 16.47 66 LEU B N 1
ATOM 1627 C CA . LEU B 1 66 ? -5.518 8.985 -2.875 1.00 18.57 66 LEU B CA 1
ATOM 1628 C C . LEU B 1 66 ? -5.402 10.230 -3.751 1.00 19.74 66 LEU B C 1
ATOM 1629 O O . LEU B 1 66 ? -4.375 10.917 -3.722 1.00 21.85 66 LEU B O 1
ATOM 1634 N N . GLY B 1 67 ? -6.401 10.441 -4.606 1.00 21.07 67 GLY B N 1
ATOM 1635 C CA . GLY B 1 67 ? -6.394 11.547 -5.570 1.00 22.48 67 GLY B CA 1
ATOM 1636 C C . GLY B 1 67 ? -5.556 11.323 -6.821 1.00 23.61 67 GLY B C 1
ATOM 1637 O O . GLY B 1 67 ? -5.207 12.262 -7.538 1.00 21.60 67 GLY B O 1
ATOM 1638 N N . ILE B 1 68 ? -5.340 10.062 -7.176 1.00 19.76 68 ILE B N 1
ATOM 1639 C CA . ILE B 1 68 ? -4.738 9.769 -8.466 1.00 20.50 68 ILE B CA 1
ATOM 1640 C C . ILE B 1 68 ? -5.759 9.943 -9.586 1.00 20.87 68 ILE B C 1
ATOM 1641 O O . ILE B 1 68 ? -6.910 9.542 -9.447 1.00 23.66 68 ILE B O 1
ATOM 1646 N N . SER B 1 69 ? -5.295 10.367 -10.756 1.00 20.67 69 SER B N 1
ATOM 1647 C CA . SER B 1 69 ? -6.179 10.495 -11.901 1.00 22.16 69 SER B CA 1
ATOM 1648 C C . SER B 1 69 ? -5.478 10.074 -13.187 1.00 20.67 69 SER B C 1
ATOM 1649 O O . SER B 1 69 ? -4.253 10.128 -13.275 1.00 20.25 69 SER B O 1
ATOM 1652 N N . SER B 1 70 ? -6.282 9.623 -14.148 1.00 19.49 70 SER B N 1
ATOM 1653 C CA . SER B 1 70 ? -5.810 9.113 -15.435 1.00 18.54 70 SER B CA 1
ATOM 1654 C C . SER B 1 70 ? -4.685 8.088 -15.318 1.00 17.41 70 SER B C 1
ATOM 1655 O O . SER B 1 70 ? -3.643 8.203 -15.979 1.00 17.00 70 SER B O 1
ATOM 1658 N N . PRO B 1 71 ? -4.866 7.086 -14.442 1.00 16.06 71 PRO B N 1
ATOM 1659 C CA . PRO B 1 71 ? -3.805 6.088 -14.351 1.00 14.56 71 PRO B CA 1
ATOM 1660 C C . PRO B 1 71 ? -3.863 5.143 -15.531 1.00 12.92 71 PRO B C 1
ATOM 1661 O O . PRO B 1 71 ? -4.898 5.051 -16.198 1.00 14.69 71 PRO B O 1
ATOM 1665 N N . ILE B 1 72 ? -2.757 4.443 -15.785 1.00 13.17 72 ILE B N 1
ATOM 1666 C CA . ILE B 1 72 ? -2.789 3.219 -16.571 1.00 11.71 72 ILE B CA 1
ATOM 1667 C C . ILE B 1 72 ? -2.846 2.012 -15.633 1.00 11.06 72 ILE B C 1
ATOM 1668 O O . ILE B 1 72 ? -2.174 2.015 -14.623 1.00 13.28 72 ILE B O 1
ATOM 1673 N N . ILE B 1 73 ? -3.761 1.086 -15.903 1.00 10.07 73 ILE B N 1
ATOM 1674 C CA . ILE B 1 73 ? -3.950 -0.098 -15.055 1.00 10.57 73 ILE B CA 1
ATOM 1675 C C . ILE B 1 73 ? -3.684 -1.335 -15.883 1.00 12.16 73 ILE B C 1
ATOM 1676 O O . ILE B 1 73 ? -4.196 -1.458 -16.988 1.00 12.63 73 ILE B O 1
ATOM 1681 N N . LYS B 1 74 ? -2.853 -2.230 -15.354 1.00 11.51 74 LYS B N 1
ATOM 1682 C CA . LYS B 1 74 ? -2.420 -3.407 -16.097 1.00 12.45 74 LYS B CA 1
ATOM 1683 C C . LYS B 1 74 ? -2.813 -4.617 -15.296 1.00 12.42 74 LYS B C 1
ATOM 1684 O O . LYS B 1 74 ? -2.718 -4.626 -14.075 1.00 10.54 74 LYS B O 1
ATOM 1690 N N . GLY B 1 75 ? -3.257 -5.656 -16.000 1.00 12.56 75 GLY B N 1
ATOM 1691 C CA . GLY B 1 75 ? -3.478 -6.945 -15.362 1.00 12.66 75 GLY B CA 1
ATOM 1692 C C . GLY B 1 75 ? -3.211 -8.029 -16.386 1.00 16.25 75 GLY B C 1
ATOM 1693 O O . GLY B 1 75 ? -3.147 -7.735 -17.585 1.00 13.13 75 GLY B O 1
ATOM 1694 N N . ASP B 1 76 ? -3.167 -9.279 -15.922 1.00 16.77 76 ASP B N 1
ATOM 1695 C CA . ASP B 1 76 ? -2.958 -10.419 -16.824 1.00 16.75 76 ASP B CA 1
ATOM 1696 C C . ASP B 1 76 ? -4.201 -11.269 -17.064 1.00 20.51 76 ASP B C 1
ATOM 1697 O O . ASP B 1 76 ? -4.184 -12.182 -17.899 1.00 21.16 76 ASP B O 1
ATOM 1702 N N . SER B 1 77 ? -5.339 -10.832 -16.520 1.00 19.64 77 SER B N 1
ATOM 1703 C CA . SER B 1 77 ? -6.616 -11.463 -16.882 1.00 23.18 77 SER B CA 1
ATOM 1704 C C . SER B 1 77 ? -7.145 -10.842 -18.158 1.00 24.22 77 SER B C 1
ATOM 1705 O O . SER B 1 77 ? -7.787 -9.797 -18.099 1.00 23.56 77 SER B O 1
ATOM 1708 N N . GLN B 1 78 ? -7.014 -11.555 -19.275 1.00 24.19 78 GLN B N 1
ATOM 1709 C CA . GLN B 1 78 ? -7.667 -11.149 -20.511 1.00 24.59 78 GLN B CA 1
ATOM 1710 C C . GLN B 1 78 ? -9.166 -10.972 -20.327 1.00 22.66 78 GLN B C 1
ATOM 1711 O O . GLN B 1 78 ? -9.743 -10.031 -20.869 1.00 23.91 78 GLN B O 1
ATOM 1717 N N . LEU B 1 79 ? -9.797 -11.897 -19.603 1.00 24.14 79 LEU B N 1
ATOM 1718 C CA . LEU B 1 79 ? -11.245 -11.875 -19.431 1.00 23.86 79 LEU B CA 1
ATOM 1719 C C . LEU B 1 79 ? -11.680 -10.577 -18.771 1.00 22.19 79 LEU B C 1
ATOM 1720 O O . LEU B 1 79 ? -12.529 -9.869 -19.285 1.00 21.44 79 LEU B O 1
ATOM 1725 N N . VAL B 1 80 ? -11.013 -10.217 -17.681 1.00 19.97 80 VAL B N 1
ATOM 1726 C CA . VAL B 1 80 ? -11.387 -9.022 -16.934 1.00 18.25 80 VAL B CA 1
ATOM 1727 C C . VAL B 1 80 ? -11.093 -7.759 -17.766 1.00 16.10 80 VAL B C 1
ATOM 1728 O O . VAL B 1 80 ? -11.906 -6.827 -17.822 1.00 15.55 80 VAL B O 1
ATOM 1732 N N . ILE B 1 81 ? -9.912 -7.700 -18.385 1.00 14.78 81 ILE B N 1
ATOM 1733 C CA . ILE B 1 81 ? -9.564 -6.521 -19.191 1.00 17.10 81 ILE B CA 1
ATOM 1734 C C . ILE B 1 81 ? -10.534 -6.330 -20.364 1.00 17.58 81 ILE B C 1
ATOM 1735 O O . ILE B 1 81 ? -11.046 -5.213 -20.604 1.00 16.26 81 ILE B O 1
ATOM 1740 N N . LYS B 1 82 ? -10.840 -7.424 -21.058 1.00 18.67 82 LYS B N 1
ATOM 1741 C CA . LYS B 1 82 ? -11.794 -7.338 -22.160 1.00 18.86 82 LYS B CA 1
ATOM 1742 C C . LYS B 1 82 ? -13.208 -6.930 -21.739 1.00 18.02 82 LYS B C 1
ATOM 1743 O O . LYS B 1 82 ? -13.822 -6.079 -22.379 1.00 17.95 82 LYS B O 1
ATOM 1749 N N . GLN B 1 83 ? -13.667 -7.437 -20.600 1.00 18.40 83 GLN B N 1
ATOM 1750 C CA . GLN B 1 83 ? -14.947 -6.977 -20.047 1.00 18.67 83 GLN B CA 1
ATOM 1751 C C . GLN B 1 83 ? -14.924 -5.485 -19.707 1.00 17.46 83 GLN B C 1
ATOM 1752 O O . GLN B 1 83 ? -15.820 -4.723 -20.072 1.00 18.49 83 GLN B O 1
ATOM 1758 N N . MET B 1 84 ? -13.869 -5.046 -19.030 1.00 16.91 84 MET B N 1
ATOM 1759 C CA . MET B 1 84 ? -13.790 -3.652 -18.639 1.00 15.32 84 MET B CA 1
ATOM 1760 C C . MET B 1 84 ? -13.729 -2.711 -19.839 1.00 14.39 84 MET B C 1
ATOM 1761 O O . MET B 1 84 ? -14.085 -1.542 -19.729 1.00 20.81 84 MET B O 1
ATOM 1766 N N . ASN B 1 85 ? -13.205 -3.202 -20.967 1.00 15.00 85 ASN B N 1
ATOM 1767 C CA . ASN B 1 85 ? -13.113 -2.382 -22.182 1.00 16.97 85 ASN B CA 1
ATOM 1768 C C . ASN B 1 85 ? -14.279 -2.537 -23.162 1.00 19.30 85 ASN B C 1
ATOM 1769 O O . ASN B 1 85 ? -14.283 -1.916 -24.229 1.00 22.86 85 ASN B O 1
ATOM 1774 N N . GLY B 1 86 ? -15.338 -3.204 -22.716 1.00 22.03 86 GLY B N 1
ATOM 1775 C CA . GLY B 1 86 ? -16.528 -3.352 -23.553 1.00 24.48 86 GLY B CA 1
ATOM 1776 C C . GLY B 1 86 ? -16.400 -4.377 -24.668 1.00 25.30 86 GLY B C 1
ATOM 1777 O O . GLY B 1 86 ? -17.213 -4.389 -25.596 1.00 27.09 86 GLY B O 1
ATOM 1778 N N . GLU B 1 87 ? -15.482 -5.323 -24.515 1.00 25.53 87 GLU B N 1
ATOM 1779 C CA . GLU B 1 87 ? -15.144 -6.259 -25.588 1.00 28.79 87 GLU B CA 1
ATOM 1780 C C . GLU B 1 87 ? -15.551 -7.726 -25.336 1.00 30.35 87 GLU B C 1
ATOM 1781 O O . GLU B 1 87 ? -15.516 -8.547 -26.252 1.00 31.03 87 GLU B O 1
ATOM 1787 N N . TYR B 1 88 ? -15.914 -8.054 -24.096 1.00 30.75 88 TYR B N 1
ATOM 1788 C CA . TYR B 1 88 ? -16.623 -9.295 -23.777 1.00 32.17 88 TYR B CA 1
ATOM 1789 C C . TYR B 1 88 ? -17.807 -8.900 -22.916 1.00 32.88 88 TYR B C 1
ATOM 1790 O O . TYR B 1 88 ? -17.702 -7.981 -22.099 1.00 30.69 88 TYR B O 1
ATOM 1799 N N . LYS B 1 89 ? -18.926 -9.600 -23.065 1.00 32.37 89 LYS B N 1
ATOM 1800 C CA . LYS B 1 89 ? -20.086 -9.304 -22.228 1.00 30.95 89 LYS B CA 1
ATOM 1801 C C . LYS B 1 89 ? -19.974 -9.973 -20.863 1.00 30.21 89 LYS B C 1
ATOM 1802 O O . LYS B 1 89 ? -19.240 -10.951 -20.697 1.00 31.41 89 LYS B O 1
ATOM 1808 N N . VAL B 1 90 ? -20.576 -9.339 -19.863 1.00 29.64 90 VAL B N 1
ATOM 1809 C CA . VAL B 1 90 ? -20.583 -9.877 -18.517 1.00 30.25 90 VAL B CA 1
ATOM 1810 C C . VAL B 1 90 ? -21.976 -10.380 -18.185 1.00 29.91 90 VAL B C 1
ATOM 1811 O O . VAL B 1 90 ? -22.946 -9.629 -18.213 1.00 30.17 90 VAL B O 1
ATOM 1815 N N . LYS B 1 91 ? -22.070 -11.676 -17.943 1.00 32.95 91 LYS B N 1
ATOM 1816 C CA . LYS B 1 91 ? -23.365 -12.321 -17.847 1.00 35.94 91 LYS B CA 1
ATOM 1817 C C . LYS B 1 91 ? -23.446 -13.206 -16.619 1.00 37.10 91 LYS B C 1
ATOM 1818 O O . LYS B 1 91 ? -24.463 -13.857 -16.378 1.00 37.78 91 LYS B O 1
ATOM 1824 N N . ALA B 1 92 ? -22.345 -13.287 -15.880 1.00 37.04 92 ALA B N 1
ATOM 1825 C CA . ALA B 1 92 ? -22.334 -14.051 -14.645 1.00 35.86 92 ALA B CA 1
ATOM 1826 C C . ALA B 1 92 ? -22.843 -13.203 -13.484 1.00 37.09 92 ALA B C 1
ATOM 1827 O O . ALA B 1 92 ? -22.410 -12.063 -13.289 1.00 35.39 92 ALA B O 1
ATOM 1829 N N . LYS B 1 93 ? -23.875 -13.704 -12.812 1.00 36.36 93 LYS B N 1
ATOM 1830 C CA . LYS B 1 93 ? -24.591 -12.909 -11.828 1.00 37.75 93 LYS B CA 1
ATOM 1831 C C . LYS B 1 93 ? -23.711 -12.509 -10.651 1.00 35.67 93 LYS B C 1
ATOM 1832 O O . LYS B 1 93 ? -23.893 -11.447 -10.082 1.00 38.11 93 LYS B O 1
ATOM 1838 N N . ARG B 1 94 ? -22.732 -13.331 -10.302 1.00 35.21 94 ARG B N 1
ATOM 1839 C CA . ARG B 1 94 ? -21.783 -12.890 -9.287 1.00 34.79 94 ARG B CA 1
ATOM 1840 C C . ARG B 1 94 ? -20.770 -11.811 -9.705 1.00 31.12 94 ARG B C 1
ATOM 1841 O O . ARG B 1 94 ? -20.357 -11.007 -8.864 1.00 30.17 94 ARG B O 1
ATOM 1849 N N . ILE B 1 95 ? -20.599 -11.633 -11.018 1.00 30.28 95 ILE B N 1
ATOM 1850 C CA . ILE B 1 95 ? -19.612 -10.685 -11.575 1.00 24.88 95 ILE B CA 1
ATOM 1851 C C . ILE B 1 95 ? -20.246 -9.342 -11.903 1.00 25.48 95 ILE B C 1
ATOM 1852 O O . ILE B 1 95 ? -19.616 -8.296 -11.780 1.00 22.47 95 ILE B O 1
ATOM 1857 N N . ILE B 1 96 ? -21.501 -9.364 -12.344 1.00 22.31 96 ILE B N 1
ATOM 1858 C CA . ILE B 1 96 ? -22.199 -8.135 -12.688 1.00 23.01 96 ILE B CA 1
ATOM 1859 C C . ILE B 1 96 ? -22.030 -6.957 -11.701 1.00 21.89 96 ILE B C 1
ATOM 1860 O O . ILE B 1 96 ? -21.681 -5.866 -12.118 1.00 22.88 96 ILE B O 1
ATOM 1865 N N . PRO B 1 97 ? -22.237 -7.178 -10.386 1.00 21.41 97 PRO B N 1
ATOM 1866 C CA . PRO B 1 97 ? -22.115 -6.043 -9.450 1.00 21.22 97 PRO B CA 1
ATOM 1867 C C . PRO B 1 97 ? -20.662 -5.548 -9.284 1.00 18.10 97 PRO B C 1
ATOM 1868 O O . PRO B 1 97 ? -20.427 -4.341 -9.157 1.00 19.79 97 PRO B O 1
ATOM 1872 N N . LEU B 1 98 ? -19.721 -6.470 -9.413 1.00 21.33 98 LEU B N 1
ATOM 1873 C CA . LEU B 1 98 ? -18.285 -6.143 -9.323 1.00 19.77 98 LEU B CA 1
ATOM 1874 C C . LEU B 1 98 ? -17.811 -5.448 -10.598 1.00 18.92 98 LEU B C 1
ATOM 1875 O O . LEU B 1 98 ? -17.187 -4.412 -10.539 1.00 17.35 98 LEU B O 1
ATOM 1880 N N . TYR B 1 99 ? -18.238 -5.955 -11.751 1.00 18.97 99 TYR B N 1
ATOM 1881 C CA . TYR B 1 99 ? -18.024 -5.247 -13.009 1.00 17.74 99 TYR B CA 1
ATOM 1882 C C . TYR B 1 99 ? -18.626 -3.847 -12.974 1.00 16.22 99 TYR B C 1
ATOM 1883 O O . TYR B 1 99 ? -17.981 -2.870 -13.320 1.00 17.32 99 TYR B O 1
ATOM 1892 N N . GLU B 1 100 ? -19.835 -3.718 -12.425 1.00 18.17 100 GLU B N 1
ATOM 1893 C CA . GLU B 1 100 ? -20.435 -2.406 -12.329 1.00 15.93 100 GLU B CA 1
ATOM 1894 C C . GLU B 1 100 ? -19.674 -1.424 -11.441 1.00 16.00 100 GLU B C 1
ATOM 1895 O O . GLU B 1 100 ? -19.560 -0.233 -11.755 1.00 14.79 100 GLU B O 1
ATOM 1901 N N . LYS B 1 101 ? -19.178 -1.935 -10.320 1.00 17.90 101 LYS B N 1
ATOM 1902 C CA . LYS B 1 101 ? -18.400 -1.140 -9.380 1.00 15.67 101 LYS B CA 1
ATOM 1903 C C . LYS B 1 101 ? -17.089 -0.680 -10.038 1.00 12.21 101 LYS B C 1
ATOM 1904 O O . LYS B 1 101 ? -16.721 0.480 -9.942 1.00 14.95 101 LYS B O 1
ATOM 1910 N N . ALA B 1 102 ? -16.470 -1.598 -10.762 1.00 15.68 102 ALA B N 1
ATOM 1911 C CA . ALA B 1 102 ? -15.197 -1.340 -11.453 1.00 15.11 102 ALA B CA 1
ATOM 1912 C C . ALA B 1 102 ? -15.378 -0.318 -12.576 1.00 16.41 102 ALA B C 1
ATOM 1913 O O . ALA B 1 102 ? -14.595 0.602 -12.715 1.00 14.08 102 ALA B O 1
ATOM 1915 N N . ILE B 1 103 ? -16.455 -0.453 -13.347 1.00 14.06 103 ILE B N 1
ATOM 1916 C CA . ILE B 1 103 ? -16.742 0.494 -14.397 1.00 16.15 103 ILE B CA 1
ATOM 1917 C C . ILE B 1 103 ? -16.982 1.895 -13.864 1.00 13.66 103 ILE B C 1
ATOM 1918 O O . ILE B 1 103 ? -16.468 2.860 -14.388 1.00 15.88 103 ILE B O 1
ATOM 1923 N N . GLU B 1 104 ? -17.720 2.017 -12.759 1.00 13.39 104 GLU B N 1
ATOM 1924 C CA . GLU B 1 104 ? -17.890 3.321 -12.182 1.00 16.15 104 GLU B CA 1
ATOM 1925 C C . GLU B 1 104 ? -16.545 3.937 -11.764 1.00 15.25 104 GLU B C 1
ATOM 1926 O O . GLU B 1 104 ? -16.309 5.121 -11.934 1.00 13.90 104 GLU B O 1
ATOM 1932 N N . LEU B 1 105 ? -15.672 3.116 -11.206 1.00 13.24 105 LEU B N 1
ATOM 1933 C CA . LEU B 1 105 ? -14.360 3.608 -10.785 1.00 14.50 105 LEU B CA 1
ATOM 1934 C C . LEU B 1 105 ? -13.490 4.012 -11.976 1.00 11.81 105 LEU B C 1
ATOM 1935 O O . LEU B 1 105 ? -12.851 5.052 -11.958 1.00 13.70 105 LEU B O 1
ATOM 1940 N N . LYS B 1 106 ? -13.516 3.190 -13.016 1.00 15.18 106 LYS B N 1
ATOM 1941 C CA . LYS B 1 106 ? -12.750 3.448 -14.226 1.00 14.59 106 LYS B CA 1
ATOM 1942 C C . LYS B 1 106 ? -13.143 4.773 -14.862 1.00 14.87 106 LYS B C 1
ATOM 1943 O O . LYS B 1 106 ? -12.296 5.583 -15.209 1.00 15.75 106 LYS B O 1
ATOM 1949 N N . LYS B 1 107 ? -14.438 5.045 -14.874 1.00 15.86 107 LYS B N 1
ATOM 1950 C CA . LYS B 1 107 ? -14.926 6.340 -15.318 1.00 18.77 107 LYS B CA 1
ATOM 1951 C C . LYS B 1 107 ? -14.478 7.525 -14.460 1.00 19.29 107 LYS B C 1
ATOM 1952 O O . LYS B 1 107 ? -14.089 8.561 -14.995 1.00 21.46 107 LYS B O 1
ATOM 1958 N N . LYS B 1 108 ? -14.568 7.400 -13.137 1.00 19.36 108 LYS B N 1
ATOM 1959 C CA . LYS B 1 108 ? -14.235 8.514 -12.251 1.00 20.03 108 LYS B CA 1
ATOM 1960 C C . LYS B 1 108 ? -12.742 8.813 -12.310 1.00 19.18 108 LYS B C 1
ATOM 1961 O O . LYS B 1 108 ? -12.330 9.960 -12.187 1.00 22.06 108 LYS B O 1
ATOM 1967 N N . LEU B 1 109 ? -11.942 7.769 -12.530 1.00 16.84 109 LEU B N 1
ATOM 1968 C CA . LEU B 1 109 ? -10.498 7.900 -12.629 1.00 16.47 109 LEU B CA 1
ATOM 1969 C C . LEU B 1 109 ? -9.984 8.282 -14.022 1.00 16.68 109 LEU B C 1
ATOM 1970 O O . LEU B 1 109 ? -8.836 8.685 -14.162 1.00 16.27 109 LEU B O 1
ATOM 1975 N N . ASN B 1 110 ? -10.843 8.192 -15.034 1.00 15.84 110 ASN B N 1
ATOM 1976 C CA . ASN B 1 110 ? -10.397 8.182 -16.437 1.00 17.15 110 ASN B CA 1
ATOM 1977 C C . ASN B 1 110 ? -9.242 7.188 -16.602 1.00 16.37 110 ASN B C 1
ATOM 1978 O O . ASN B 1 110 ? -8.195 7.479 -17.187 1.00 15.47 110 ASN B O 1
ATOM 1983 N N . ALA B 1 111 ? -9.467 5.982 -16.110 1.00 15.27 111 ALA B N 1
ATOM 1984 C CA . ALA B 1 111 ? -8.445 4.951 -16.200 1.00 14.05 111 ALA B CA 1
ATOM 1985 C C . ALA B 1 111 ? -8.440 4.247 -17.542 1.00 12.58 111 ALA B C 1
ATOM 1986 O O . ALA B 1 111 ? -9.482 4.035 -18.161 1.00 14.22 111 ALA B O 1
ATOM 1988 N N . THR B 1 112 ? -7.244 3.884 -17.974 1.00 12.70 112 THR B N 1
ATOM 1989 C CA . THR B 1 112 ? -7.060 3.059 -19.169 1.00 11.07 112 THR B CA 1
ATOM 1990 C C . THR B 1 112 ? -6.587 1.698 -18.720 1.00 11.64 112 THR B C 1
ATOM 1991 O O . THR B 1 112 ? -5.610 1.616 -18.007 1.00 14.11 112 THR B O 1
ATOM 1995 N N . LEU B 1 113 ? -7.257 0.640 -19.175 1.00 11.20 113 LEU B N 1
ATOM 1996 C CA . LEU B 1 113 ? -6.946 -0.717 -18.697 1.00 12.61 113 LEU B CA 1
ATOM 1997 C C . LEU B 1 113 ? -6.357 -1.501 -19.842 1.00 12.64 113 LEU B C 1
ATOM 1998 O O . LEU B 1 113 ? -6.904 -1.477 -20.965 1.00 13.87 113 LEU B O 1
ATOM 2003 N N . ILE B 1 114 ? -5.189 -2.088 -19.602 1.00 11.81 114 ILE B N 1
ATOM 2004 C CA . ILE B 1 114 ? -4.534 -2.896 -20.632 1.00 11.69 114 ILE B CA 1
ATOM 2005 C C . ILE B 1 114 ? -4.063 -4.220 -20.091 1.00 12.46 114 ILE B C 1
ATOM 2006 O O . ILE B 1 114 ? -3.711 -4.327 -18.917 1.00 13.64 114 ILE B O 1
ATOM 2011 N N . TRP B 1 115 ? -4.032 -5.218 -20.972 1.00 12.04 115 TRP B N 1
ATOM 2012 C CA . TRP B 1 115 ? -3.574 -6.550 -20.618 1.00 12.08 115 TRP B CA 1
ATOM 2013 C C . TRP B 1 115 ? -2.055 -6.632 -20.749 1.00 11.60 115 TRP B C 1
ATOM 2014 O O . TRP B 1 115 ? -1.462 -6.067 -21.689 1.00 15.50 115 TRP B O 1
ATOM 2025 N N . VAL B 1 116 ? -1.432 -7.389 -19.855 1.00 12.40 116 VAL B N 1
ATOM 2026 C CA . VAL B 1 116 ? -0.012 -7.722 -20.010 1.00 13.93 116 VAL B CA 1
ATOM 2027 C C . VAL B 1 116 ? 0.080 -9.217 -19.690 1.00 16.56 116 VAL B C 1
ATOM 2028 O O . VAL B 1 116 ? -0.751 -9.742 -18.959 1.00 15.21 116 VAL B O 1
ATOM 2032 N N . PRO B 1 117 ? 1.171 -9.871 -20.107 1.00 17.68 117 PRO B N 1
ATOM 2033 C CA . PRO B 1 117 ? 1.298 -11.279 -19.714 1.00 18.52 117 PRO B CA 1
ATOM 2034 C C . PRO B 1 117 ? 1.606 -11.458 -18.228 1.00 18.90 117 PRO B C 1
ATOM 2035 O O . PRO B 1 117 ? 2.185 -10.564 -17.571 1.00 17.01 117 PRO B O 1
ATOM 2039 N N . ARG B 1 118 ? 1.294 -12.650 -17.734 1.00 21.12 118 ARG B N 1
ATOM 2040 C CA . ARG B 1 118 ? 1.610 -13.064 -16.368 1.00 22.05 118 ARG B CA 1
ATOM 2041 C C . ARG B 1 118 ? 3.020 -12.691 -15.941 1.00 21.85 118 ARG B C 1
ATOM 2042 O O . ARG B 1 118 ? 3.235 -12.202 -14.831 1.00 20.64 118 ARG B O 1
ATOM 2050 N N . GLU B 1 119 ? 3.989 -12.918 -16.824 1.00 21.46 119 GLU B N 1
ATOM 2051 C CA . GLU B 1 119 ? 5.383 -12.679 -16.471 1.00 23.50 119 GLU B CA 1
ATOM 2052 C C . GLU B 1 119 ? 5.694 -11.202 -16.238 1.00 23.30 119 GLU B C 1
ATOM 2053 O O . GLU B 1 119 ? 6.702 -10.863 -15.618 1.00 24.19 119 GLU B O 1
ATOM 2059 N N . GLU B 1 120 ? 4.804 -10.326 -16.705 1.00 21.03 120 GLU B N 1
ATOM 2060 C CA . GLU B 1 120 ? 4.919 -8.891 -16.473 1.00 20.03 120 GLU B CA 1
ATOM 2061 C C . GLU B 1 120 ? 4.087 -8.429 -15.272 1.00 18.30 120 GLU B C 1
ATOM 2062 O O . GLU B 1 120 ? 4.065 -7.240 -14.940 1.00 20.60 120 GLU B O 1
ATOM 2068 N N . ASN B 1 121 ? 3.366 -9.355 -14.658 1.00 14.50 121 ASN B N 1
ATOM 2069 C CA . ASN B 1 121 ? 2.524 -8.988 -13.515 1.00 15.58 121 ASN B CA 1
ATOM 2070 C C . ASN B 1 121 ? 2.978 -9.678 -12.234 1.00 18.65 121 ASN B C 1
ATOM 2071 O O . ASN B 1 121 ? 2.148 -10.028 -11.379 1.00 15.36 121 ASN B O 1
ATOM 2076 N N . LYS B 1 122 ? 4.296 -9.778 -12.070 1.00 17.74 122 LYS B N 1
ATOM 2077 C CA . LYS B 1 122 ? 4.851 -10.668 -11.041 1.00 20.95 122 LYS B CA 1
ATOM 2078 C C . LYS B 1 122 ? 4.619 -10.126 -9.643 1.00 18.81 122 LYS B C 1
ATOM 2079 O O . LYS B 1 122 ? 4.432 -10.916 -8.717 1.00 20.06 122 LYS B O 1
ATOM 2085 N N . GLU B 1 123 ? 4.751 -8.805 -9.463 1.00 16.00 123 GLU B N 1
ATOM 2086 C CA . GLU B 1 123 ? 4.597 -8.214 -8.131 1.00 16.44 123 GLU B CA 1
ATOM 2087 C C . GLU B 1 123 ? 3.190 -8.410 -7.591 1.00 14.41 123 GLU B C 1
ATOM 2088 O O . GLU B 1 123 ? 3.024 -8.769 -6.427 1.00 15.23 123 GLU B O 1
ATOM 2094 N N . ALA B 1 124 ? 2.176 -8.072 -8.390 1.00 13.85 124 ALA B N 1
ATOM 2095 C CA . ALA B 1 124 ? 0.811 -8.193 -7.936 1.00 12.30 124 ALA B CA 1
ATOM 2096 C C . ALA B 1 124 ? 0.441 -9.662 -7.703 1.00 15.46 124 ALA B C 1
ATOM 2097 O O . ALA B 1 124 ? -0.256 -9.971 -6.732 1.00 15.32 124 ALA B O 1
ATOM 2099 N N . ASP B 1 125 ? 0.960 -10.544 -8.556 1.00 13.32 125 ASP B N 1
ATOM 2100 C CA . ASP B 1 125 ? 0.835 -11.991 -8.336 1.00 16.75 125 ASP B CA 1
ATOM 2101 C C . ASP B 1 125 ? 1.443 -12.358 -6.999 1.00 13.87 125 ASP B C 1
ATOM 2102 O O . ASP B 1 125 ? 0.843 -13.129 -6.240 1.00 17.09 125 ASP B O 1
ATOM 2107 N N . ARG B 1 126 ? 2.681 -11.945 -6.778 1.00 14.82 126 ARG B N 1
ATOM 2108 C CA . ARG B 1 126 ? 3.358 -12.244 -5.507 1.00 14.77 126 ARG B CA 1
ATOM 2109 C C . ARG B 1 126 ? 2.549 -11.778 -4.304 1.00 14.28 126 ARG B C 1
ATOM 2110 O O . ARG B 1 126 ? 2.427 -12.510 -3.326 1.00 14.17 126 ARG B O 1
ATOM 2118 N N . LEU B 1 127 ? 1.963 -10.579 -4.378 1.00 11.08 127 LEU B N 1
ATOM 2119 C CA . LEU B 1 127 ? 1.191 -10.104 -3.236 1.00 10.57 127 LEU B CA 1
ATOM 2120 C C . LEU B 1 127 ? -0.080 -10.874 -2.980 1.00 11.29 127 LEU B C 1
ATOM 2121 O O . LEU B 1 127 ? -0.459 -11.048 -1.835 1.00 12.71 127 LEU B O 1
ATOM 2126 N N . SER B 1 128 ? -0.736 -11.360 -4.039 1.00 11.83 128 SER B N 1
ATOM 2127 C CA . SER B 1 128 ? -1.929 -12.170 -3.867 1.00 14.26 128 SER B CA 1
ATOM 2128 C C . SER B 1 128 ? -1.566 -13.474 -3.158 1.00 13.83 128 SER B C 1
ATOM 2129 O O . SER B 1 128 ? -2.321 -13.931 -2.322 1.00 14.33 128 SER B O 1
ATOM 2132 N N . ARG B 1 129 ? -0.367 -13.975 -3.395 1.00 15.48 129 ARG B N 1
ATOM 2133 C CA . ARG B 1 129 ? 0.124 -15.192 -2.735 1.00 16.82 129 ARG B CA 1
ATOM 2134 C C . ARG B 1 129 ? 0.532 -14.943 -1.306 1.00 19.09 129 ARG B C 1
ATOM 2135 O O . ARG B 1 129 ? 0.326 -15.769 -0.470 1.00 19.53 129 ARG B O 1
ATOM 2143 N N . VAL B 1 130 ? 1.113 -13.781 -1.063 1.00 15.95 130 VAL B N 1
ATOM 2144 C CA . VAL B 1 130 ? 1.391 -13.365 0.314 1.00 14.87 130 VAL B CA 1
ATOM 2145 C C . VAL B 1 130 ? 0.081 -13.342 1.130 1.00 15.80 130 VAL B C 1
ATOM 2146 O O . VAL B 1 130 ? 0.009 -13.897 2.229 1.00 15.98 130 VAL B O 1
ATOM 2150 N N . ALA B 1 131 ? -0.977 -12.791 0.546 1.00 12.58 131 ALA B N 1
ATOM 2151 C CA . ALA B 1 131 ? -2.257 -12.686 1.224 1.00 10.04 131 ALA B CA 1
ATOM 2152 C C . ALA B 1 131 ? -2.784 -14.090 1.523 1.00 13.97 131 ALA B C 1
ATOM 2153 O O . ALA B 1 131 ? -3.251 -14.359 2.627 1.00 14.57 131 ALA B O 1
ATOM 2155 N N . TYR B 1 132 ? -2.637 -14.975 0.542 1.00 15.71 132 TYR B N 1
ATOM 2156 C CA . TYR B 1 132 ? -3.057 -16.380 0.701 1.00 17.89 132 TYR B CA 1
ATOM 2157 C C . TYR B 1 132 ? -2.346 -17.042 1.874 1.00 17.58 132 TYR B C 1
ATOM 2158 O O . TYR B 1 132 ? -3.002 -17.714 2.715 1.00 18.73 132 TYR B O 1
ATOM 2167 N N . GLU B 1 133 ? -1.028 -16.865 1.930 1.00 16.95 133 GLU B N 1
ATOM 2168 C CA . GLU B 1 133 ? -0.219 -17.481 2.985 1.00 17.78 133 GLU B CA 1
ATOM 2169 C C . GLU B 1 133 ? -0.572 -16.872 4.332 1.00 18.30 133 GLU B C 1
ATOM 2170 O O . GLU B 1 133 ? -0.671 -17.570 5.325 1.00 19.21 133 GLU B O 1
ATOM 2176 N N . LEU B 1 134 ? -0.868 -15.572 4.343 1.00 15.93 134 LEU B N 1
ATOM 2177 C CA . LEU B 1 134 ? -1.292 -14.949 5.589 1.00 17.68 134 LEU B CA 1
ATOM 2178 C C . LEU B 1 134 ? -2.649 -15.456 6.090 1.00 15.45 134 LEU B C 1
ATOM 2179 O O . LEU B 1 134 ? -2.805 -15.672 7.288 1.00 18.11 134 LEU B O 1
ATOM 2184 N N . VAL B 1 135 ? -3.586 -15.738 5.187 1.00 15.83 135 VAL B N 1
ATOM 2185 C CA . VAL B 1 135 ? -4.866 -16.321 5.565 1.00 18.26 135 VAL B CA 1
ATOM 2186 C C . VAL B 1 135 ? -4.615 -17.708 6.147 1.00 17.20 135 VAL B C 1
ATOM 2187 O O . VAL B 1 135 ? -5.184 -18.055 7.197 1.00 18.88 135 VAL B O 1
ATOM 2191 N N . ARG B 1 136 ? -3.738 -18.467 5.495 1.00 16.87 136 ARG B N 1
ATOM 2192 C CA . ARG B 1 136 ? -3.408 -19.818 6.019 1.00 18.61 136 ARG B CA 1
ATOM 2193 C C . ARG B 1 136 ? -2.874 -19.759 7.460 1.00 22.34 136 ARG B C 1
ATOM 2194 O O . ARG B 1 136 ? -3.076 -20.711 8.240 1.00 21.23 136 ARG B O 1
ATOM 2202 N N . ARG B 1 137 ? -2.115 -18.701 7.763 1.00 21.42 137 ARG B N 1
ATOM 2203 C CA . ARG B 1 137 ? -1.466 -18.493 9.071 1.00 20.84 137 ARG B CA 1
ATOM 2204 C C . ARG B 1 137 ? -2.389 -17.838 10.101 1.00 22.60 137 ARG B C 1
ATOM 2205 O O . ARG B 1 137 ? -1.981 -17.578 11.241 1.00 24.16 137 ARG B O 1
ATOM 2213 N N . GLY B 1 138 ? -3.614 -17.548 9.688 1.00 20.76 138 GLY B N 1
ATOM 2214 C CA . GLY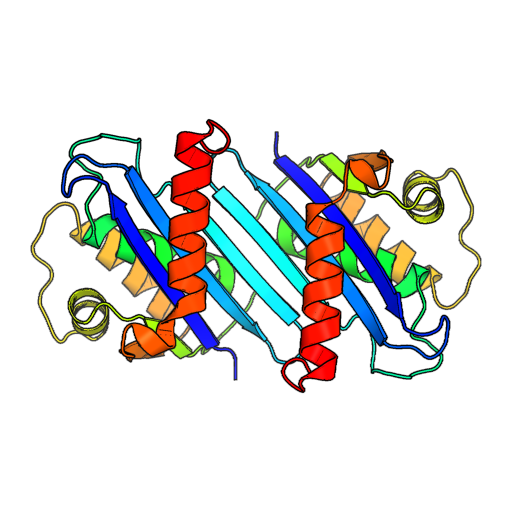 B 1 138 ? -4.612 -16.917 10.552 1.00 22.89 138 GLY B CA 1
ATOM 2215 C C . GLY B 1 138 ? -4.363 -15.427 10.763 1.00 25.86 138 GLY B C 1
ATOM 2216 O O . GLY B 1 138 ? -5.016 -14.786 11.599 1.00 26.55 138 GLY B O 1
ATOM 2217 N N . LYS B 1 139 ? -3.508 -14.845 9.929 1.00 23.92 139 LYS B N 1
ATOM 2218 C CA . LYS B 1 139 ? -3.137 -13.435 10.089 1.00 24.65 139 LYS B CA 1
ATOM 2219 C C . LYS B 1 139 ? -3.954 -12.424 9.287 1.00 25.88 139 LYS B C 1
ATOM 2220 O O . LYS B 1 139 ? -3.853 -11.216 9.522 1.00 25.06 139 LYS B O 1
ATOM 2226 N N . LEU B 1 140 ? -4.761 -12.912 8.350 1.00 26.27 140 LEU B N 1
ATOM 2227 C CA . LEU B 1 140 ? -5.805 -12.111 7.720 1.00 26.49 140 LEU B CA 1
ATOM 2228 C C . LEU B 1 140 ? -7.150 -12.811 7.893 1.00 28.76 140 LEU B C 1
ATOM 2229 O O . LEU B 1 140 ? -7.215 -14.043 7.752 1.00 27.53 140 LEU B O 1
ATOM 2234 N N . ARG B 1 141 ? -8.202 -12.005 7.749 1.00 30.63 141 ARG B N 1
ATOM 2235 C CA . ARG B 1 141 ? -9.439 -12.085 8.521 1.00 33.28 141 ARG B CA 1
ATOM 2236 C C . ARG B 1 141 ? -9.712 -13.402 9.213 1.00 34.54 141 ARG B C 1
ATOM 2237 O O . ARG B 1 141 ? -9.597 -13.481 10.436 1.00 34.57 141 ARG B O 1
#

Secondary structure (DSSP, 8-state):
--EEEEEEEEESSSSSSEEEEEEEEE-SSEEEEEEEESSSTT-TT--HHHHHHHHHHHHHHHHHHTT--S-EEEES-HHHHHHHTTSS----TTTHHHHHHHHHHHHHHT-EEEE--GGG-HHHHHHHHHHHHHHHTTS--/--EEEEEEEEESSSSSSEEEEEEEEE-SSEEEEEEEESSSTT-TT--HHHHHHHHHHHHHHHHHHTT--S-EEEES-HHHHHHHTTSS----TTTHHHHHHHHHHHHHHT-EEEE--GGG-HHHHHHHHHHHHHHHTT---

Solvent-accessible surface area: 13359 Å² total; per-residue (Å²): 148,37,35,0,38,0,8,7,14,7,79,98,120,84,60,10,0,4,0,0,8,0,0,0,0,70,27,102,46,76,14,6,3,0,8,0,21,26,64,147,40,137,27,110,68,0,16,56,50,10,0,10,0,17,0,0,12,17,0,0,49,6,0,73,119,20,64,19,83,58,0,37,0,45,0,26,18,94,63,0,6,60,12,3,56,68,113,105,147,27,152,52,162,101,9,49,67,32,53,100,97,0,25,94,14,46,138,151,3,106,7,71,4,55,120,10,35,148,127,101,2,100,44,0,18,111,4,0,124,45,0,26,77,18,17,159,156,59,119,4,177,161,45,43,0,37,0,8,6,21,6,84,100,133,87,54,23,0,4,0,0,8,0,0,0,0,60,25,78,57,77,9,5,3,0,4,0,11,24,61,120,32,139,24,111,59,0,15,56,46,9,0,10,0,17,0,0,12,16,0,0,52,5,0,67,119,21,64,13,81,56,1,31,0,41,0,34,18,96,62,0,8,60,11,5,56,68,117,109,158,25,143,52,174,101,9,54,70,34,56,105,99,0,26,93,15,48,146,136,1,106,5,68,4,69,114,8,36,155,123,101,2,101,61,0,26,97,4,0,111,46,0,30,73,17,18,159,155,62,121,6,152

Foldseek 3Di:
DKEKEKAWDFDDDFPQAWIKMKMWIDDPVDIDIDMATQDDGSDRLRHRLSSRLSRLLVRLVVCVVVVAAAYEYEYADPVLLCCLVVNDPDDDPSCVVSSVSNNVSCVVRVYDYDYDHPVVRVVRVVRRVVRVVCVVVVNGD/DKEKEKAWDFPPDFPQAWIKMKMWIDDPVDIDIDMAGQDPGSDRLRHRLSSRLSRLLVRLVVCVVVPAAAYEYEYAPPVLLCCLVVNDPDDDPSCVVSSVSNNVSCVVRVYDYDYDHPVVRPVRVVRRVVNVVCVVVVNGD

CATH classification: 3.30.420.10

InterPro domains:
  IPR002156 Ribonuclease H domain [PF13456] (16-129)
  IPR002156 Ribonuclease H domain [PS50879] (1-140)
  IPR012337 Ribonuclease H-like superfamily [SSF53098] (5-128)
  IPR036397 Ribonuclease H superfamily [G3DSA:3.30.420.10] (1-149)